Protein AF-A0A7Y7TR27-F1 (afdb_monomer_lite)

Foldseek 3Di:
DDDDDDDDDDDDDDDDDDDDDDPPDPPPPDDPDPDDDDDDDDDDDDDDDDDDDDDDDDDDDDPPPPPDPPPPPPQQDKDKDWDWDFQPDPLRKIKIKIAIGQWAFPDFDWDWDDDPPAKTKTWGWIAHPNAIWIWMWMDHDQKTKIWIGSDPPRTRDIDIDHHPCCVPFWPRHQWDWGADPRMIMIITGTD

pLDDT: mean 71.95, std 23.7, range [31.31, 96.75]

Structure (mmCIF, N/CA/C/O backbone):
data_AF-A0A7Y7TR27-F1
#
_entry.id   AF-A0A7Y7TR27-F1
#
loop_
_atom_site.group_PDB
_atom_site.id
_atom_site.type_symbol
_atom_site.label_atom_id
_atom_site.label_alt_id
_atom_site.label_comp_id
_atom_site.label_asym_id
_atom_site.label_entity_id
_atom_site.label_seq_id
_atom_site.pdbx_PDB_ins_code
_atom_site.Cartn_x
_atom_site.Cartn_y
_atom_site.Cartn_z
_atom_site.occupancy
_atom_site.B_iso_or_equiv
_atom_site.auth_seq_id
_atom_site.auth_comp_id
_atom_site.auth_asym_id
_atom_site.auth_atom_id
_atom_site.pdbx_PDB_model_num
ATOM 1 N N . MET A 1 1 ? -4.109 47.469 -47.061 1.00 40.31 1 MET A N 1
ATOM 2 C CA . MET A 1 1 ? -4.904 46.418 -47.733 1.00 40.31 1 MET A CA 1
ATOM 3 C C . MET A 1 1 ? -4.986 45.196 -46.831 1.00 40.31 1 MET A C 1
ATOM 5 O O . MET A 1 1 ? -3.938 44.715 -46.440 1.00 40.31 1 MET A O 1
ATOM 9 N N . ARG A 1 2 ? -6.220 44.789 -46.480 1.00 43.91 2 ARG A N 1
ATOM 10 C CA . ARG A 1 2 ? -6.759 43.406 -46.478 1.00 43.91 2 ARG A CA 1
ATOM 11 C C . ARG A 1 2 ? -5.802 42.282 -46.017 1.00 43.91 2 ARG A C 1
ATOM 13 O O . ARG A 1 2 ? -4.781 42.077 -46.641 1.00 43.91 2 ARG A O 1
ATOM 20 N N . GLY A 1 3 ? -6.096 41.436 -45.038 1.00 42.34 3 GLY A N 1
ATOM 21 C CA . GLY A 1 3 ? -7.334 41.118 -44.342 1.00 42.34 3 GLY A CA 1
ATOM 22 C C . GLY A 1 3 ? -7.088 39.886 -43.460 1.00 42.34 3 GLY A C 1
ATOM 23 O O . GLY A 1 3 ? -6.144 39.131 -43.677 1.00 42.34 3 GLY A O 1
ATOM 24 N N . ARG A 1 4 ? -7.935 39.731 -42.442 1.00 50.34 4 ARG A N 1
ATOM 25 C CA . ARG A 1 4 ? -8.037 38.558 -41.563 1.00 50.34 4 ARG A CA 1
ATOM 26 C C . ARG A 1 4 ? -8.418 37.314 -42.378 1.00 50.34 4 ARG A C 1
ATOM 28 O O . ARG A 1 4 ? -9.178 37.440 -43.333 1.00 50.34 4 ARG A O 1
ATOM 35 N N . GLY A 1 5 ? -7.980 36.132 -41.948 1.00 45.44 5 GLY A N 1
ATOM 36 C CA . GLY A 1 5 ? -8.394 34.865 -42.553 1.00 45.44 5 GLY A CA 1
ATOM 37 C C . GLY A 1 5 ? -8.170 33.676 -41.626 1.00 45.44 5 GLY A C 1
ATOM 38 O O . GLY A 1 5 ? -7.236 32.911 -41.816 1.00 45.44 5 GLY A O 1
ATOM 39 N N . ILE A 1 6 ? -9.021 33.556 -40.607 1.00 61.03 6 ILE A N 1
ATOM 40 C CA . ILE A 1 6 ? -9.228 32.323 -39.838 1.00 61.03 6 ILE A CA 1
ATOM 41 C C . ILE A 1 6 ? -9.805 31.280 -40.812 1.00 61.03 6 ILE A C 1
ATOM 43 O O . ILE A 1 6 ? -10.810 31.594 -41.459 1.00 61.03 6 ILE A O 1
ATOM 47 N N . PRO A 1 7 ? -9.229 30.074 -40.957 1.00 56.19 7 PRO A N 1
ATOM 48 C CA . PRO A 1 7 ? -9.883 29.018 -41.715 1.00 56.19 7 PRO A CA 1
ATOM 49 C C . PRO A 1 7 ? -11.118 28.486 -40.956 1.00 56.19 7 PRO A C 1
ATOM 51 O O . PRO A 1 7 ? -11.141 28.477 -39.724 1.00 56.19 7 PRO A O 1
ATOM 54 N N . PRO A 1 8 ? -12.173 28.088 -41.685 1.00 54.66 8 PRO A N 1
ATOM 55 C CA . PRO A 1 8 ? -13.532 27.978 -41.170 1.00 54.66 8 PRO A CA 1
ATOM 56 C C . PRO A 1 8 ? -13.765 26.756 -40.279 1.00 54.66 8 PRO A C 1
ATOM 58 O O . PRO A 1 8 ? -13.346 25.639 -40.574 1.00 54.66 8 PRO A O 1
ATOM 61 N N . ILE A 1 9 ? -14.563 26.984 -39.237 1.00 49.94 9 ILE A N 1
ATOM 62 C CA . ILE A 1 9 ? -15.293 25.954 -38.503 1.00 49.94 9 ILE A CA 1
ATOM 63 C C . ILE A 1 9 ? -16.344 25.392 -39.464 1.00 49.94 9 ILE A C 1
ATOM 65 O O . ILE A 1 9 ? -17.229 26.125 -39.906 1.00 49.94 9 ILE A O 1
ATOM 69 N N . THR A 1 10 ? -16.270 24.100 -39.776 1.00 45.59 10 THR A N 1
ATOM 70 C CA . THR A 1 10 ? -17.390 23.382 -40.392 1.00 45.59 10 THR A CA 1
ATOM 71 C C . THR A 1 10 ? -17.945 22.376 -39.398 1.00 45.59 10 THR A C 1
ATOM 73 O O . THR A 1 10 ? -17.362 21.346 -39.077 1.00 45.59 10 THR A O 1
ATOM 76 N N . SER A 1 11 ? -19.104 22.765 -38.879 1.00 44.75 11 SER A N 1
ATOM 77 C CA . SER A 1 11 ? -20.080 21.925 -38.213 1.00 44.75 11 SER A CA 1
ATOM 78 C C . SER A 1 11 ? -20.611 20.876 -39.191 1.00 44.75 11 SER A C 1
ATOM 80 O O . SER A 1 11 ? -21.239 21.212 -40.190 1.00 44.75 11 SER A O 1
ATOM 82 N N . THR A 1 12 ? -20.394 19.608 -38.860 1.00 45.72 12 THR A N 1
ATOM 83 C CA . THR A 1 12 ? -21.397 18.544 -38.990 1.00 45.72 12 THR A CA 1
ATOM 84 C C . THR A 1 12 ? -21.294 17.785 -37.657 1.00 45.72 12 THR A C 1
ATOM 86 O O . THR A 1 12 ? -20.221 17.351 -37.270 1.00 45.72 12 THR A O 1
ATOM 89 N N . GLY A 1 13 ? -22.282 17.753 -36.769 1.00 37.97 13 GLY A N 1
ATOM 90 C CA . GLY A 1 13 ? -23.688 17.527 -37.037 1.00 37.97 13 GLY A CA 1
ATOM 91 C C . GLY A 1 13 ? -23.961 16.025 -37.095 1.00 37.97 13 GLY A C 1
ATOM 92 O O . GLY A 1 13 ? -24.385 15.532 -38.131 1.00 37.97 13 GLY A O 1
ATOM 93 N N . SER A 1 14 ? -23.733 15.285 -36.004 1.00 35.59 14 SER A N 1
ATOM 94 C CA . SER A 1 14 ? -24.461 14.031 -35.794 1.00 35.59 14 SER A CA 1
ATOM 95 C C . SER A 1 14 ? -24.824 13.854 -34.328 1.00 35.59 14 SER A C 1
ATOM 97 O O . SER A 1 14 ? -24.051 13.434 -33.473 1.00 35.59 14 SER A O 1
ATOM 99 N N . ASN A 1 15 ? -26.055 14.267 -34.081 1.00 41.16 15 ASN A N 1
ATOM 100 C CA . ASN A 1 15 ? -26.846 14.053 -32.898 1.00 41.16 15 ASN A CA 1
ATOM 101 C C . ASN A 1 15 ? -27.175 12.554 -32.782 1.00 41.16 15 ASN A C 1
ATOM 103 O O . ASN A 1 15 ? -27.901 12.029 -33.625 1.00 41.16 15 ASN A O 1
ATOM 107 N N . ARG A 1 16 ? -26.686 11.875 -31.740 1.00 41.78 16 ARG A N 1
ATOM 108 C CA . ARG A 1 16 ? -27.329 10.664 -31.211 1.00 41.78 16 ARG A CA 1
ATOM 109 C C . ARG A 1 16 ? -27.295 10.682 -29.689 1.00 41.78 16 ARG A C 1
ATOM 111 O O . ARG A 1 16 ? -26.369 10.188 -29.055 1.00 41.78 16 ARG A O 1
ATOM 118 N N . ASN A 1 17 ? -28.375 11.217 -29.127 1.00 41.22 17 ASN A N 1
ATOM 119 C CA . ASN A 1 17 ? -28.915 10.738 -27.864 1.00 41.22 17 ASN A CA 1
ATOM 120 C C . ASN A 1 17 ? -28.945 9.203 -27.883 1.00 41.22 17 ASN A C 1
ATOM 122 O O . ASN A 1 17 ? -29.641 8.605 -28.701 1.00 41.22 17 ASN A O 1
ATOM 126 N N . SER A 1 18 ? -28.235 8.574 -26.955 1.00 44.41 18 SER A N 1
ATOM 127 C CA . SER A 1 18 ? -28.623 7.258 -26.459 1.00 44.41 18 SER A CA 1
ATOM 128 C C . SER A 1 18 ? -28.427 7.245 -24.951 1.00 44.41 18 SER A C 1
ATOM 130 O O . SER A 1 18 ? -27.339 7.053 -24.418 1.00 44.41 18 SER A O 1
ATOM 132 N N . THR A 1 19 ? -29.522 7.532 -24.256 1.00 48.25 19 THR A N 1
ATOM 133 C CA . THR A 1 19 ? -29.764 7.041 -22.904 1.00 48.25 19 THR A CA 1
ATOM 134 C C . THR A 1 19 ? -29.673 5.506 -22.892 1.00 48.25 19 THR A C 1
ATOM 136 O O . THR A 1 19 ? -29.823 4.858 -23.930 1.00 48.25 19 THR A O 1
ATOM 139 N N . PRO A 1 20 ? -29.355 4.925 -21.728 1.00 43.91 20 PRO A N 1
ATOM 140 C CA . PRO A 1 20 ? -28.537 3.727 -21.614 1.00 43.91 20 PRO A CA 1
ATOM 141 C C . PRO A 1 20 ? -29.271 2.468 -22.064 1.00 43.91 20 PRO A C 1
ATOM 143 O O . PRO A 1 20 ? -30.461 2.291 -21.794 1.00 43.91 20 PRO A O 1
ATOM 146 N N . ALA A 1 21 ? -28.528 1.544 -22.674 1.00 41.25 21 ALA A N 1
ATOM 147 C CA . ALA A 1 21 ? -28.972 0.167 -22.788 1.00 41.25 21 ALA A CA 1
ATOM 148 C C . ALA A 1 21 ? -29.178 -0.394 -21.371 1.00 41.25 21 ALA A C 1
ATOM 150 O O . ALA A 1 21 ? -28.232 -0.569 -20.602 1.00 41.25 21 ALA A O 1
ATOM 151 N N . ARG A 1 22 ? -30.446 -0.638 -21.030 1.00 39.91 22 ARG A N 1
ATOM 152 C CA . ARG A 1 22 ? -30.860 -1.480 -19.910 1.00 39.91 22 ARG A CA 1
ATOM 153 C C . ARG A 1 22 ? -30.218 -2.852 -20.085 1.00 39.91 22 ARG A C 1
ATOM 155 O O . ARG A 1 22 ? -30.582 -3.586 -20.999 1.00 39.91 22 ARG A O 1
ATOM 162 N N . PHE A 1 23 ? -29.290 -3.200 -19.204 1.00 39.75 23 PHE A N 1
ATOM 163 C CA . PHE A 1 23 ? -28.959 -4.596 -18.957 1.00 39.75 23 PHE A CA 1
ATOM 164 C C . PHE A 1 23 ? -29.985 -5.143 -17.960 1.00 39.75 23 PHE A C 1
ATOM 166 O O . PHE A 1 23 ? -29.775 -5.128 -16.750 1.00 39.75 23 PHE A O 1
ATOM 173 N N . ASP A 1 24 ? -31.121 -5.599 -18.486 1.00 46.91 24 ASP A N 1
ATOM 174 C CA . ASP A 1 24 ? -31.952 -6.594 -17.812 1.00 46.91 24 ASP A CA 1
ATOM 175 C C . ASP A 1 24 ? -31.239 -7.941 -17.964 1.00 46.91 24 ASP A C 1
ATOM 177 O O . ASP A 1 24 ? -31.331 -8.622 -18.982 1.00 46.91 24 ASP A O 1
ATOM 181 N N . GLY A 1 25 ? -30.437 -8.275 -16.957 1.00 41.81 25 GLY A N 1
ATOM 182 C CA . GLY A 1 25 ? -29.619 -9.480 -16.923 1.00 41.81 25 GLY A CA 1
ATOM 183 C C . GLY A 1 25 ? -29.336 -9.890 -15.488 1.00 41.81 25 GLY A C 1
ATOM 184 O O . GLY A 1 25 ? -28.200 -9.831 -15.028 1.00 41.81 25 GLY A O 1
ATOM 185 N N . LEU A 1 26 ? -30.395 -10.272 -14.771 1.00 53.84 26 LEU A N 1
ATOM 186 C CA . LEU A 1 26 ? -30.339 -10.993 -13.500 1.00 53.84 26 LEU A CA 1
ATOM 187 C C . LEU A 1 26 ? -29.554 -12.303 -13.684 1.00 53.84 26 LEU A C 1
ATOM 189 O O . LEU A 1 26 ? -30.126 -13.351 -13.967 1.00 53.84 26 LEU A O 1
ATOM 193 N N . ALA A 1 27 ? -28.239 -12.258 -13.494 1.00 41.50 27 ALA A N 1
ATOM 194 C CA . ALA A 1 27 ? -27.438 -13.448 -13.249 1.00 41.50 27 ALA A CA 1
ATOM 195 C C . ALA A 1 27 ? -27.251 -13.596 -11.733 1.00 41.50 27 ALA A C 1
ATOM 197 O O . ALA A 1 27 ? -26.318 -13.068 -11.131 1.00 41.50 27 ALA A O 1
ATOM 198 N N . HIS A 1 28 ? -28.186 -14.315 -11.110 1.00 43.94 28 HIS A N 1
ATOM 199 C CA . HIS A 1 28 ? -28.020 -14.890 -9.780 1.00 43.94 28 HIS A CA 1
ATOM 200 C C . HIS A 1 28 ? -26.846 -15.880 -9.814 1.00 43.94 28 HIS A C 1
ATOM 202 O O . HIS A 1 28 ? -27.026 -17.057 -10.118 1.00 43.94 28 HIS A O 1
ATOM 208 N N . MET A 1 29 ? -25.634 -15.437 -9.484 1.00 38.41 29 MET A N 1
ATOM 209 C CA . MET A 1 29 ? -24.573 -16.370 -9.109 1.00 38.41 29 MET A CA 1
ATOM 210 C C . MET A 1 29 ? -24.782 -16.750 -7.646 1.00 38.41 29 MET A C 1
ATOM 212 O O . MET A 1 29 ? -24.436 -16.018 -6.719 1.00 38.41 29 MET A O 1
ATOM 216 N N . SER A 1 30 ? -25.439 -17.891 -7.451 1.00 46.25 30 SER A N 1
ATOM 217 C CA . SER A 1 30 ? -25.649 -18.508 -6.149 1.00 46.25 30 SER A CA 1
ATOM 218 C C . SER A 1 30 ? -24.317 -18.750 -5.441 1.00 46.25 30 SER A C 1
ATOM 220 O O . SER A 1 30 ? -23.425 -19.410 -5.973 1.00 46.25 30 SER A O 1
ATOM 222 N N . LEU A 1 31 ? -24.236 -18.256 -4.207 1.00 43.28 31 LEU A N 1
ATOM 223 C CA . LEU A 1 31 ? -23.204 -18.553 -3.222 1.00 43.28 31 LEU A CA 1
ATOM 224 C C . LEU A 1 31 ? -23.140 -20.076 -2.998 1.00 43.28 31 LEU A C 1
ATOM 226 O O . LEU A 1 31 ? -23.978 -20.646 -2.296 1.00 43.28 31 LEU A O 1
ATOM 230 N N . GLY A 1 32 ? -22.154 -20.745 -3.595 1.00 36.66 32 GLY A N 1
ATOM 231 C CA . GLY A 1 32 ? -21.837 -22.135 -3.284 1.00 36.66 32 GLY A CA 1
ATOM 232 C C . GLY A 1 32 ? -21.340 -22.240 -1.843 1.00 36.66 32 GLY A C 1
ATOM 233 O O . GLY A 1 32 ? -20.169 -21.999 -1.562 1.00 36.66 32 GLY A O 1
ATOM 234 N N . ARG A 1 33 ? -22.242 -22.569 -0.912 1.00 40.28 33 ARG A N 1
ATOM 235 C CA . ARG A 1 33 ? -21.894 -22.964 0.458 1.00 40.28 33 ARG A CA 1
ATOM 236 C C . ARG A 1 33 ? -21.195 -24.323 0.408 1.00 40.28 33 ARG A C 1
ATOM 238 O O . ARG A 1 33 ? -21.859 -25.345 0.282 1.00 40.28 33 ARG A O 1
ATOM 245 N N . TYR A 1 34 ? -19.877 -24.343 0.573 1.00 35.88 34 TYR A N 1
ATOM 246 C CA . TYR A 1 34 ? -19.189 -25.542 1.047 1.00 35.88 34 TYR A CA 1
ATOM 247 C C . TYR A 1 34 ? -19.486 -25.701 2.545 1.00 35.88 34 TYR A C 1
ATOM 249 O O . TYR A 1 34 ? -18.886 -25.041 3.388 1.00 35.88 34 TYR A O 1
ATOM 257 N N . MET A 1 35 ? -20.471 -26.540 2.865 1.00 38.09 35 MET A N 1
ATOM 258 C CA . MET A 1 35 ? -20.653 -27.112 4.200 1.00 38.09 35 MET A CA 1
ATOM 259 C C . MET A 1 35 ? -19.834 -28.402 4.255 1.00 38.09 35 MET A C 1
ATOM 261 O O . MET A 1 35 ? -20.087 -29.329 3.485 1.00 38.09 35 MET A O 1
ATOM 265 N N . SER A 1 36 ? -18.846 -28.465 5.144 1.00 39.69 36 SER A N 1
ATOM 266 C CA . SER A 1 36 ? -18.154 -29.709 5.462 1.00 39.69 36 SER A CA 1
ATOM 267 C C . SER A 1 36 ? -19.094 -30.628 6.245 1.00 39.69 36 SER A C 1
ATOM 269 O O . SER A 1 36 ? -19.486 -30.357 7.379 1.00 39.69 36 SER A O 1
ATOM 271 N N . LEU A 1 37 ? -19.460 -31.733 5.600 1.00 38.22 37 LEU A N 1
ATOM 272 C CA . LEU A 1 37 ? -20.082 -32.900 6.209 1.00 38.22 37 LEU A CA 1
ATOM 273 C C . LEU A 1 37 ? -19.075 -33.563 7.152 1.00 38.22 37 LEU A C 1
ATOM 275 O O . LEU A 1 37 ? -18.088 -34.128 6.689 1.00 38.22 37 LEU A O 1
ATOM 279 N N . ASN A 1 38 ? -19.365 -33.571 8.452 1.00 36.66 38 ASN A N 1
ATOM 280 C CA . ASN A 1 38 ? -18.869 -34.618 9.337 1.00 36.66 38 ASN A CA 1
ATOM 281 C C . ASN A 1 38 ? -20.059 -35.501 9.725 1.00 36.66 38 ASN A C 1
ATOM 283 O O . ASN A 1 38 ? -20.844 -35.173 10.609 1.00 36.66 38 ASN A O 1
ATOM 287 N N . LYS A 1 39 ? -20.196 -36.616 9.000 1.00 39.44 39 LYS A N 1
ATOM 288 C CA . LYS A 1 39 ? -20.963 -37.789 9.423 1.00 39.44 39 LYS A CA 1
ATOM 289 C C . LYS A 1 39 ? -20.152 -38.521 10.490 1.00 39.44 39 LYS A C 1
ATOM 291 O O . LYS A 1 39 ? -18.997 -38.852 10.226 1.00 39.44 39 LYS A O 1
ATOM 296 N N . ARG A 1 40 ? -20.777 -38.881 11.611 1.00 31.31 40 ARG A N 1
ATOM 297 C CA . ARG A 1 40 ? -20.510 -40.165 12.273 1.00 31.31 40 ARG A CA 1
ATOM 298 C C . ARG A 1 40 ? -21.696 -40.606 13.138 1.00 31.31 40 ARG A C 1
ATOM 300 O O . ARG A 1 40 ? -22.130 -39.860 14.006 1.00 31.31 40 ARG A O 1
ATOM 307 N N . SER A 1 41 ? -22.126 -41.828 12.812 1.00 38.44 41 SER A N 1
ATOM 308 C CA . SER A 1 41 ? -22.903 -42.827 13.560 1.00 38.44 41 SER A CA 1
ATOM 309 C C . SER A 1 41 ? -24.307 -42.466 14.049 1.00 38.44 41 SER A C 1
ATOM 311 O O . SER A 1 41 ? -24.484 -41.783 15.053 1.00 38.44 41 SER A O 1
ATOM 313 N N . GLU A 1 42 ? -25.271 -43.039 13.323 1.00 38.28 42 GLU A N 1
ATOM 314 C CA . GLU A 1 42 ? -26.539 -43.575 13.822 1.00 38.28 42 GLU A CA 1
ATOM 315 C C . GLU A 1 42 ? -26.311 -44.481 15.039 1.00 38.28 42 GLU A C 1
ATOM 317 O O . GLU A 1 42 ? -25.373 -45.274 15.030 1.00 38.28 42 GLU A O 1
ATOM 322 N N . GLU A 1 43 ? -27.178 -44.366 16.045 1.00 35.38 43 GLU A N 1
ATOM 323 C CA . GLU A 1 43 ? -27.913 -45.489 16.643 1.00 35.38 43 GLU A CA 1
ATOM 324 C C . GLU A 1 43 ? -28.887 -44.967 17.718 1.00 35.38 43 GLU A C 1
ATOM 326 O O . GLU A 1 43 ? -28.555 -44.080 18.503 1.00 35.38 43 GLU A O 1
ATOM 331 N N . ASN A 1 44 ? -30.064 -45.595 17.738 1.00 37.53 44 ASN A N 1
ATOM 332 C CA . ASN A 1 44 ? -31.058 -45.687 18.811 1.00 37.53 44 ASN A CA 1
ATOM 333 C C . ASN A 1 44 ? -32.208 -44.664 18.925 1.00 37.53 44 ASN A C 1
ATOM 335 O O . ASN A 1 44 ? -32.076 -43.541 19.408 1.00 37.53 44 ASN A O 1
ATOM 339 N N . ASP A 1 45 ? -33.367 -45.224 18.560 1.00 36.94 45 ASP A N 1
ATOM 340 C CA . ASP A 1 45 ? -34.623 -45.292 19.310 1.00 36.94 45 ASP A CA 1
ATOM 341 C C . ASP A 1 45 ? -35.641 -44.150 19.210 1.00 36.94 45 ASP A C 1
ATOM 343 O O . ASP A 1 45 ? -35.619 -43.136 19.907 1.00 36.94 45 ASP A O 1
ATOM 347 N N . ASP A 1 46 ? -36.620 -44.438 18.345 1.00 43.16 46 ASP A N 1
ATOM 348 C CA . ASP A 1 46 ? -38.056 -44.242 18.532 1.00 43.16 46 ASP A CA 1
ATOM 349 C C . ASP A 1 46 ? -38.492 -43.869 19.958 1.00 43.16 46 ASP A C 1
ATOM 351 O O . ASP A 1 46 ? -38.533 -44.700 20.863 1.00 43.16 46 ASP A O 1
ATOM 355 N N . SER A 1 47 ? -38.979 -42.637 20.120 1.00 41.72 47 SER A N 1
ATOM 356 C CA . SER A 1 47 ? -40.133 -42.359 20.982 1.00 41.72 47 SER A CA 1
ATOM 357 C C . SER A 1 47 ? -40.680 -40.962 20.699 1.00 41.72 47 SER A C 1
ATOM 359 O O . SER A 1 47 ? -40.194 -39.944 21.194 1.00 41.72 47 SER A O 1
ATOM 361 N N . TRP A 1 48 ? -41.738 -40.902 19.893 1.00 42.56 48 TRP A N 1
ATOM 362 C CA . TRP A 1 48 ? -42.639 -39.755 19.882 1.00 42.56 48 TRP A CA 1
ATOM 363 C C . TRP A 1 48 ? -43.534 -39.825 21.122 1.00 42.56 48 TRP A C 1
ATOM 365 O O . TRP A 1 48 ? -44.590 -40.454 21.108 1.00 42.56 48 TRP A O 1
ATOM 375 N N . SER A 1 49 ? -43.144 -39.138 22.192 1.00 43.44 49 SER A N 1
ATOM 376 C CA . SER A 1 49 ? -44.033 -38.870 23.324 1.00 43.44 49 SER A CA 1
ATOM 377 C C . SER A 1 49 ? -44.296 -37.372 23.439 1.00 43.44 49 SER A C 1
ATOM 379 O O . SER A 1 49 ? -43.446 -36.600 23.877 1.00 43.44 49 SER A O 1
ATOM 381 N N . VAL A 1 50 ? -45.501 -36.968 23.029 1.00 38.78 50 VAL A N 1
ATOM 382 C CA . VAL A 1 50 ? -46.041 -35.614 23.197 1.00 38.78 50 VAL A CA 1
ATOM 383 C C . VAL A 1 50 ? -46.370 -35.403 24.679 1.00 38.78 50 VAL A C 1
ATOM 385 O O . VAL A 1 50 ? -47.221 -36.127 25.207 1.00 38.78 50 VAL A O 1
ATOM 388 N N . PRO A 1 51 ? -45.774 -34.423 25.378 1.00 48.31 51 PRO A N 1
ATOM 389 C CA . PRO A 1 51 ? -46.180 -34.143 26.743 1.00 48.31 51 PRO A CA 1
ATOM 390 C C . PRO A 1 51 ? -47.515 -33.382 26.747 1.00 48.31 51 PRO A C 1
ATOM 392 O O . PRO A 1 51 ? -47.618 -32.238 26.301 1.00 48.31 51 PRO A O 1
ATOM 395 N N . LYS A 1 52 ? -48.560 -34.042 27.262 1.00 43.56 52 LYS A N 1
ATOM 396 C CA . LYS A 1 52 ? -49.840 -33.423 27.634 1.00 43.56 52 LYS A CA 1
ATOM 397 C C . LYS A 1 52 ? -49.604 -32.512 28.841 1.00 43.56 52 LYS A C 1
ATOM 399 O O . LYS A 1 52 ? -49.510 -33.006 29.959 1.00 43.56 52 LYS A O 1
ATOM 404 N N . PHE A 1 53 ? -49.541 -31.199 28.632 1.00 39.69 53 PHE A N 1
ATOM 405 C CA . PHE A 1 53 ? -49.558 -30.239 29.737 1.00 39.69 53 PHE A CA 1
ATOM 406 C C . PHE A 1 53 ? -50.987 -29.772 30.027 1.00 39.69 53 PHE A C 1
ATOM 408 O O . PHE A 1 53 ? -51.665 -29.171 29.192 1.00 39.69 53 PHE A O 1
ATOM 415 N N . SER A 1 54 ? -51.442 -30.120 31.229 1.00 36.72 54 SER A N 1
ATOM 416 C CA . SER A 1 54 ? -52.720 -29.762 31.832 1.00 36.72 54 SER A CA 1
ATOM 417 C C . SER A 1 54 ? -52.804 -28.268 32.148 1.00 36.72 54 SER A C 1
ATOM 419 O O . SER A 1 54 ? -51.853 -27.653 32.625 1.00 36.72 54 SER A O 1
ATOM 421 N N . LYS A 1 55 ? -53.986 -27.693 31.908 1.00 42.31 55 LYS A N 1
ATOM 422 C CA . LYS A 1 55 ? -54.367 -26.333 32.296 1.00 42.31 55 LYS A CA 1
ATOM 423 C C . LYS A 1 55 ? -54.622 -26.260 33.803 1.00 42.31 55 LYS A C 1
ATOM 425 O O . LYS A 1 55 ? -55.722 -26.603 34.213 1.00 42.31 55 LYS A O 1
ATOM 430 N N . SER A 1 56 ? -53.666 -25.759 34.575 1.00 47.75 56 SER A N 1
ATOM 431 C CA . SER A 1 56 ? -53.890 -25.008 35.824 1.00 47.75 56 SER A CA 1
ATOM 432 C C . SER A 1 56 ? -52.562 -24.882 36.555 1.00 47.75 56 SER A C 1
ATOM 434 O O . SER A 1 56 ? -51.960 -25.909 36.831 1.00 47.75 56 SER A O 1
ATOM 436 N N . ASP A 1 57 ? -52.126 -23.640 36.777 1.00 38.06 57 ASP A N 1
ATOM 437 C CA . ASP A 1 57 ? -51.294 -23.143 37.893 1.00 38.06 57 ASP A CA 1
ATOM 438 C C . ASP A 1 57 ? -50.621 -21.841 37.422 1.00 38.06 57 ASP A C 1
ATOM 440 O O . ASP A 1 57 ? -49.557 -21.811 36.817 1.00 38.06 57 ASP A O 1
ATOM 444 N N . PHE A 1 58 ? -51.410 -20.774 37.310 1.00 35.28 58 PHE A N 1
ATOM 445 C CA . PHE A 1 58 ? -51.438 -19.673 38.278 1.00 35.28 58 PHE A CA 1
ATOM 446 C C . PHE A 1 58 ? -50.099 -18.926 38.452 1.00 35.28 58 PHE A C 1
ATOM 448 O O . PHE A 1 58 ? -49.266 -19.233 39.293 1.00 35.28 58 PHE A O 1
ATOM 455 N N . ASN A 1 59 ? -50.037 -17.812 37.716 1.00 41.28 59 ASN A N 1
ATOM 456 C CA . ASN A 1 59 ? -49.735 -16.477 38.236 1.00 41.28 59 ASN A CA 1
ATOM 457 C C . ASN A 1 59 ? -48.281 -16.184 38.650 1.00 41.28 59 ASN A C 1
ATOM 459 O O . ASN A 1 59 ? -47.940 -16.136 39.829 1.00 41.28 59 ASN A O 1
ATOM 463 N N . LEU A 1 60 ? -47.463 -15.812 37.661 1.00 37.25 60 LEU A N 1
ATOM 464 C CA . LEU A 1 60 ? -46.272 -14.997 37.888 1.00 37.25 60 LEU A CA 1
ATOM 465 C C . LEU A 1 60 ? -46.457 -13.643 37.188 1.00 37.25 60 LEU A C 1
ATOM 467 O O . LEU A 1 60 ? -46.372 -13.537 35.966 1.00 37.25 60 LEU A O 1
ATOM 471 N N . LYS A 1 61 ? -46.721 -12.594 37.977 1.00 49.72 61 LYS A N 1
ATOM 472 C CA . LYS A 1 61 ? -46.579 -11.194 37.552 1.00 49.72 61 LYS A CA 1
ATOM 473 C C . LYS A 1 61 ? -45.131 -10.968 37.101 1.00 49.72 61 LYS A C 1
ATOM 475 O O . LYS A 1 61 ? -44.270 -10.705 37.937 1.00 49.72 61 LYS A O 1
ATOM 480 N N . SER A 1 62 ? -44.858 -11.011 35.802 1.00 46.06 62 SER A N 1
ATOM 481 C CA . SER A 1 62 ? -43.638 -10.438 35.237 1.00 46.06 62 SER A CA 1
ATOM 482 C C . SER A 1 62 ? -43.987 -9.107 34.580 1.00 46.06 62 SER A C 1
ATOM 484 O O . SER A 1 62 ? -44.840 -9.007 33.700 1.00 46.06 62 SER A O 1
ATOM 486 N N . LYS A 1 63 ? -43.367 -8.040 35.086 1.00 51.09 63 LYS A N 1
ATOM 487 C CA . LYS A 1 63 ? -43.413 -6.711 34.482 1.00 51.09 63 LYS A CA 1
ATOM 488 C C . LYS A 1 63 ? -42.971 -6.861 33.024 1.00 51.09 63 LYS A C 1
ATOM 490 O O . LYS A 1 63 ? -41.858 -7.320 32.782 1.00 51.09 63 LYS A O 1
ATOM 495 N N . GLN A 1 64 ? -43.828 -6.490 32.075 1.00 41.31 64 GLN A N 1
ATOM 496 C CA . GLN A 1 64 ? -43.402 -6.252 30.700 1.00 41.31 64 GLN A CA 1
ATOM 497 C C . GLN A 1 64 ? -42.442 -5.062 30.722 1.00 41.31 64 GLN A C 1
ATOM 499 O O . GLN A 1 64 ? -42.845 -3.902 30.661 1.00 41.31 64 GLN A O 1
ATOM 504 N N . GLU A 1 65 ? -41.156 -5.352 30.872 1.00 45.38 65 GLU A N 1
ATOM 505 C CA . GLU A 1 65 ? -40.113 -4.438 30.455 1.00 45.38 65 GLU A CA 1
ATOM 506 C C . GLU A 1 65 ? -40.253 -4.323 28.937 1.00 45.38 65 GLU A C 1
ATOM 508 O O . GLU A 1 65 ? -40.099 -5.302 28.205 1.00 45.38 65 GLU A O 1
ATOM 513 N N . VAL A 1 66 ? -40.673 -3.145 28.470 1.00 43.59 66 VAL A N 1
ATOM 514 C CA . VAL A 1 66 ? -40.765 -2.831 27.046 1.00 43.59 66 VAL A CA 1
ATOM 515 C C . VAL A 1 66 ? -39.377 -3.055 26.463 1.00 43.59 66 VAL A C 1
ATOM 517 O O . VAL A 1 66 ? -38.465 -2.256 26.682 1.00 43.59 66 VAL A O 1
ATOM 520 N N . ALA A 1 67 ? -39.210 -4.170 25.752 1.00 45.34 67 ALA A N 1
ATOM 521 C CA . ALA A 1 67 ? -38.000 -4.466 25.017 1.00 45.34 67 ALA A CA 1
ATOM 522 C C . ALA A 1 67 ? -37.815 -3.349 23.988 1.00 45.34 67 ALA A C 1
ATOM 524 O O . ALA A 1 67 ? -38.472 -3.322 22.946 1.00 45.34 67 ALA A O 1
ATOM 525 N N . LYS A 1 68 ? -36.939 -2.388 24.305 1.00 50.44 68 LYS A N 1
ATOM 526 C CA . LYS A 1 68 ? -36.448 -1.432 23.317 1.00 50.44 68 LYS A CA 1
ATOM 527 C C . LYS A 1 68 ? -35.932 -2.251 22.134 1.00 50.44 68 LYS A C 1
ATOM 529 O O . LYS A 1 68 ? -35.176 -3.202 22.365 1.00 50.44 68 LYS A O 1
ATOM 534 N N . PRO A 1 69 ? -36.308 -1.914 20.890 1.00 42.06 69 PRO A N 1
ATOM 535 C CA . PRO A 1 69 ? -35.745 -2.588 19.737 1.00 42.06 69 PRO A CA 1
ATOM 536 C C . PRO A 1 69 ? -34.229 -2.423 19.825 1.00 42.06 69 PRO A C 1
ATOM 538 O O . PRO A 1 69 ? -33.722 -1.299 19.879 1.00 42.06 69 PRO A O 1
ATOM 541 N N . LYS A 1 70 ? -33.501 -3.544 19.902 1.00 46.41 70 LYS A N 1
ATOM 542 C CA . LYS A 1 70 ? -32.066 -3.549 19.632 1.00 46.41 70 LYS A CA 1
ATOM 543 C C . LYS A 1 70 ? -31.946 -3.001 18.219 1.00 46.41 70 LYS A C 1
ATOM 545 O O . LYS A 1 70 ? -32.285 -3.690 17.265 1.00 46.41 70 LYS A O 1
ATOM 550 N N . SER A 1 71 ? -31.565 -1.729 18.085 1.00 45.06 71 SER A N 1
ATOM 551 C CA . SER A 1 71 ? -31.163 -1.226 16.783 1.00 45.06 71 SER A CA 1
ATOM 552 C C . SER A 1 71 ? -29.954 -2.067 16.414 1.00 45.06 71 SER A C 1
ATOM 554 O O . SER A 1 71 ? -28.898 -1.928 17.041 1.00 45.06 71 SER A O 1
ATOM 556 N N . ASP A 1 72 ? -30.121 -2.968 15.456 1.00 40.00 72 ASP A N 1
ATOM 557 C CA . ASP A 1 72 ? -29.015 -3.637 14.799 1.00 40.00 72 ASP A CA 1
ATOM 558 C C . ASP A 1 72 ? -28.222 -2.547 14.075 1.00 40.00 72 ASP A C 1
ATOM 560 O O . ASP A 1 72 ? -28.421 -2.259 12.894 1.00 40.00 72 ASP A O 1
ATOM 564 N N . LYS A 1 73 ? -27.349 -1.862 14.825 1.00 57.50 73 LYS A N 1
ATOM 565 C CA . LYS A 1 73 ? -26.308 -1.014 14.264 1.00 57.50 73 LYS A CA 1
ATOM 566 C C . LYS A 1 73 ? -25.492 -1.953 13.393 1.00 57.50 73 LYS A C 1
ATOM 568 O O . LYS A 1 73 ? -24.697 -2.730 13.917 1.00 57.50 73 LYS A O 1
ATOM 573 N N . LYS A 1 74 ? -25.737 -1.911 12.077 1.00 55.41 74 LYS A N 1
ATOM 574 C CA . LYS A 1 74 ? -24.902 -2.565 11.068 1.00 55.41 74 LYS A CA 1
ATOM 575 C C . LYS A 1 74 ? -23.459 -2.282 11.446 1.00 55.41 74 LYS A C 1
ATOM 577 O O . LYS A 1 74 ? -23.020 -1.134 11.429 1.00 55.41 74 LYS A O 1
ATOM 582 N N . GLU A 1 75 ? -22.758 -3.326 11.859 1.00 60.22 75 GLU A N 1
ATOM 583 C CA . GLU A 1 75 ? -21.375 -3.202 12.267 1.00 60.22 75 GLU A CA 1
ATOM 584 C C . GLU A 1 75 ? -20.576 -2.708 11.055 1.00 60.22 75 GLU A C 1
ATOM 586 O O . GLU A 1 75 ? -20.519 -3.392 10.031 1.00 60.22 75 GLU A O 1
ATOM 591 N N . GLN A 1 76 ? -20.011 -1.499 11.135 1.00 69.31 76 GLN A N 1
ATOM 592 C CA . GLN A 1 76 ? -19.118 -0.985 10.098 1.00 69.31 76 GLN A CA 1
ATOM 593 C C . GLN A 1 76 ? -17.913 -1.924 10.011 1.00 69.31 76 GLN A C 1
ATOM 595 O O . GLN A 1 76 ? -17.088 -1.971 10.923 1.00 69.31 76 GLN A O 1
ATOM 600 N N . LYS A 1 77 ? -17.861 -2.717 8.938 1.00 86.94 77 LYS A N 1
ATOM 601 C CA . LYS A 1 77 ? -16.734 -3.586 8.597 1.00 86.94 77 LYS A CA 1
ATOM 602 C C . LYS A 1 77 ? -15.849 -2.863 7.594 1.00 86.94 77 LYS A C 1
ATOM 604 O O . LYS A 1 77 ? -16.362 -2.283 6.640 1.00 86.94 77 LYS A O 1
ATOM 609 N N . ILE A 1 78 ? -14.542 -2.942 7.812 1.00 88.81 78 ILE A N 1
ATOM 610 C CA . ILE A 1 78 ? -13.544 -2.421 6.880 1.00 88.81 78 ILE A CA 1
ATOM 611 C C . ILE A 1 78 ? -13.581 -3.271 5.606 1.00 88.81 78 ILE A C 1
ATOM 613 O O . ILE A 1 78 ? -13.614 -4.502 5.689 1.00 88.81 78 ILE A O 1
ATOM 617 N N . LYS A 1 79 ? -13.585 -2.620 4.444 1.00 89.56 79 LYS A N 1
ATOM 618 C CA . LYS A 1 79 ? -13.416 -3.267 3.137 1.00 89.56 79 LYS A CA 1
ATOM 619 C C . LYS A 1 79 ? -12.460 -2.453 2.277 1.00 89.56 79 LYS A C 1
ATOM 621 O O . LYS A 1 79 ? -12.415 -1.229 2.413 1.00 89.56 79 LYS A O 1
ATOM 626 N N . SER A 1 80 ? -11.770 -3.133 1.374 1.00 90.88 80 SER A N 1
ATOM 627 C CA . SER A 1 80 ? -10.927 -2.530 0.349 1.00 90.88 80 SER A CA 1
ATOM 628 C C . SER A 1 80 ? -11.304 -3.052 -1.038 1.00 90.88 80 SER A C 1
ATOM 630 O O . SER A 1 80 ? -11.801 -4.172 -1.185 1.00 90.88 80 SER A O 1
ATOM 632 N N . ILE A 1 81 ? -11.068 -2.222 -2.046 1.00 92.44 81 ILE A N 1
ATOM 633 C CA . ILE A 1 81 ? -11.026 -2.595 -3.460 1.00 92.44 81 ILE A CA 1
ATOM 634 C C . ILE A 1 81 ? -9.654 -2.158 -3.961 1.00 92.44 81 ILE A C 1
ATOM 636 O O . ILE A 1 81 ? -9.219 -1.053 -3.632 1.00 92.44 81 ILE A O 1
ATOM 640 N N . VAL A 1 82 ? -8.957 -3.033 -4.687 1.00 94.38 82 VAL A N 1
ATOM 641 C CA . VAL A 1 82 ? -7.594 -2.771 -5.158 1.00 94.38 82 VAL A CA 1
ATOM 642 C C . VAL A 1 82 ? -7.498 -3.014 -6.651 1.00 94.38 82 VAL A C 1
ATOM 644 O O . VAL A 1 82 ? -7.834 -4.101 -7.112 1.00 94.38 82 VAL A O 1
ATOM 647 N N . ASP A 1 83 ? -6.954 -2.028 -7.354 1.00 95.38 83 ASP A N 1
ATOM 648 C CA . ASP A 1 83 ? -6.584 -2.111 -8.759 1.00 95.38 83 ASP A CA 1
ATOM 649 C C . ASP A 1 83 ? -5.083 -1.868 -8.924 1.00 95.38 83 ASP A C 1
ATOM 651 O O . ASP A 1 83 ? -4.474 -1.068 -8.208 1.00 95.38 83 ASP A O 1
ATOM 655 N N . VAL A 1 84 ? -4.480 -2.563 -9.887 1.00 94.62 84 VAL A N 1
ATOM 656 C CA . VAL A 1 84 ? -3.061 -2.434 -10.230 1.00 94.62 84 VAL A CA 1
ATOM 657 C C . VAL A 1 84 ? -2.962 -2.002 -11.687 1.00 94.62 84 VAL A C 1
ATOM 659 O O . VAL A 1 84 ? -3.479 -2.678 -12.574 1.00 94.62 84 VAL A O 1
ATOM 662 N N . LEU A 1 85 ? -2.310 -0.868 -11.923 1.00 93.69 85 LEU A N 1
ATOM 663 C CA . LEU A 1 85 ? -2.146 -0.250 -13.232 1.00 93.69 85 LEU A CA 1
ATOM 664 C C . LEU A 1 85 ? -0.672 -0.249 -13.618 1.00 93.69 85 LEU A C 1
ATOM 666 O O . LEU A 1 85 ? 0.147 0.429 -12.995 1.00 93.69 85 LEU A O 1
ATOM 670 N N . ASP A 1 86 ? -0.354 -0.982 -14.677 1.00 88.25 86 ASP A N 1
ATOM 671 C CA . ASP A 1 86 ? 0.954 -0.924 -15.318 1.00 88.25 86 ASP A CA 1
ATOM 672 C C . ASP A 1 86 ? 1.015 0.265 -16.286 1.00 88.25 86 ASP A C 1
ATOM 674 O O . ASP A 1 86 ? 0.059 0.512 -17.022 1.00 88.25 86 ASP A O 1
ATOM 678 N N . ASN A 1 87 ? 2.157 0.956 -16.341 1.00 88.06 87 ASN A N 1
ATOM 679 C CA . ASN A 1 87 ? 2.357 2.161 -17.157 1.00 88.06 87 ASN A CA 1
ATOM 680 C C . ASN A 1 87 ? 1.346 3.273 -16.834 1.00 88.06 87 ASN A C 1
ATOM 682 O O . ASN A 1 87 ? 0.685 3.829 -17.709 1.00 88.06 87 ASN A O 1
ATOM 686 N N . TYR A 1 88 ? 1.225 3.578 -15.545 1.00 91.00 88 TYR A N 1
ATOM 687 C CA . TYR A 1 88 ? 0.347 4.612 -15.013 1.00 91.00 88 TYR A CA 1
ATOM 688 C C . TYR A 1 88 ? 0.642 6.012 -15.580 1.00 91.00 88 TYR A C 1
ATOM 690 O O . TYR A 1 88 ? -0.268 6.830 -15.712 1.00 91.00 88 TYR A O 1
ATOM 698 N N . ASN A 1 89 ? 1.900 6.291 -15.920 1.00 90.94 89 ASN A N 1
ATOM 699 C CA . ASN A 1 89 ? 2.352 7.537 -16.536 1.00 90.94 89 ASN A CA 1
ATOM 700 C C . ASN A 1 89 ? 3.240 7.264 -17.764 1.00 90.94 89 ASN A C 1
ATOM 702 O O . ASN A 1 89 ? 3.532 6.114 -18.094 1.00 90.94 89 ASN A O 1
ATOM 706 N N . GLU A 1 90 ? 3.671 8.337 -18.437 1.00 90.75 90 GLU A N 1
ATOM 707 C CA . GLU A 1 90 ? 4.567 8.271 -19.605 1.00 90.75 90 GLU A CA 1
ATOM 708 C C . GLU A 1 90 ? 5.910 7.595 -19.284 1.00 90.75 90 GLU A C 1
ATOM 710 O O . GLU A 1 90 ? 6.472 6.912 -20.140 1.00 90.75 90 GLU A O 1
ATOM 715 N N . ASP A 1 91 ? 6.374 7.709 -18.036 1.00 90.56 91 ASP A N 1
ATOM 716 C CA . ASP A 1 91 ? 7.595 7.063 -17.537 1.00 90.56 91 ASP A CA 1
ATOM 717 C C . ASP A 1 91 ? 7.429 5.541 -17.339 1.00 90.56 91 ASP A C 1
ATOM 719 O O . ASP A 1 91 ? 8.399 4.803 -17.146 1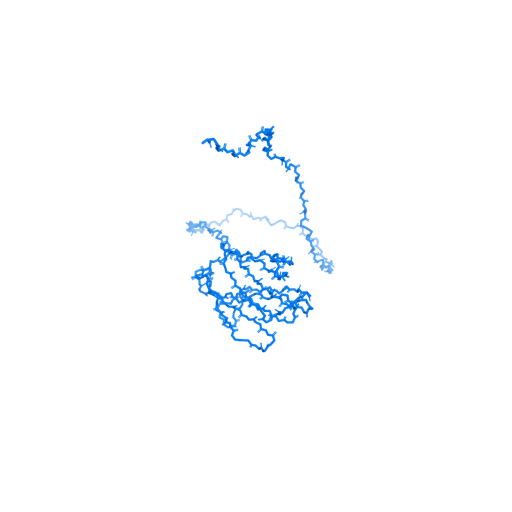.00 90.56 91 ASP A O 1
ATOM 723 N N . GLY A 1 92 ? 6.198 5.034 -17.445 1.00 91.81 92 GLY A N 1
ATOM 724 C CA . GLY A 1 92 ? 5.890 3.615 -17.339 1.00 91.81 92 GLY A CA 1
ATOM 725 C C . GLY A 1 92 ? 5.771 3.109 -15.902 1.00 91.81 92 GLY A C 1
ATOM 726 O O . GLY A 1 92 ? 5.858 1.897 -15.693 1.00 91.81 92 GLY A O 1
ATOM 727 N N . ASP A 1 93 ? 5.568 3.998 -14.928 1.00 95.06 93 ASP A N 1
ATOM 728 C CA . ASP A 1 93 ? 5.465 3.667 -13.506 1.00 95.06 93 ASP A CA 1
ATOM 729 C C . ASP A 1 93 ? 4.297 2.720 -13.213 1.00 95.06 93 ASP A C 1
ATOM 731 O O . ASP A 1 93 ? 3.292 2.670 -13.926 1.00 95.06 93 ASP A O 1
ATOM 735 N N . LEU A 1 94 ? 4.419 1.964 -12.126 1.00 95.81 94 LEU A N 1
ATOM 736 C CA . LEU A 1 94 ? 3.330 1.151 -11.596 1.00 95.81 94 LEU A CA 1
ATOM 737 C C . LEU A 1 94 ? 2.500 1.995 -10.631 1.00 95.81 94 LEU A C 1
ATOM 739 O O . LEU A 1 94 ? 3.072 2.659 -9.765 1.00 95.81 94 LEU A O 1
ATOM 743 N N . ALA A 1 95 ? 1.173 1.898 -10.700 1.00 96.50 95 ALA A N 1
ATOM 744 C CA . ALA A 1 95 ? 0.284 2.413 -9.664 1.00 96.50 95 ALA A CA 1
ATOM 745 C C . ALA A 1 95 ? -0.585 1.307 -9.060 1.00 96.50 95 ALA A C 1
ATOM 747 O O . ALA A 1 95 ? -1.142 0.474 -9.767 1.00 96.50 95 ALA A O 1
ATOM 748 N N . ILE A 1 96 ? -0.737 1.333 -7.741 1.00 96.06 96 ILE A N 1
ATOM 749 C CA . ILE A 1 96 ? -1.716 0.548 -6.994 1.00 96.06 96 ILE A CA 1
ATOM 750 C C . ILE A 1 96 ? -2.734 1.540 -6.442 1.00 96.06 96 ILE A C 1
ATOM 752 O O . ILE A 1 96 ? -2.379 2.428 -5.663 1.00 96.06 96 ILE A O 1
ATOM 756 N N . ILE A 1 97 ? -3.988 1.398 -6.855 1.00 96.12 97 ILE A N 1
ATOM 757 C CA . ILE A 1 97 ? -5.095 2.240 -6.407 1.00 96.12 97 ILE A CA 1
ATOM 758 C C . ILE A 1 97 ? -5.933 1.434 -5.429 1.00 96.12 97 ILE A C 1
ATOM 760 O O . ILE A 1 97 ? -6.315 0.301 -5.713 1.00 96.12 97 ILE A O 1
ATOM 764 N N . ILE A 1 98 ? -6.206 2.018 -4.267 1.00 95.12 98 ILE A N 1
ATOM 765 C CA . ILE A 1 98 ? -6.953 1.365 -3.200 1.00 95.12 98 ILE A CA 1
ATOM 766 C C . ILE A 1 98 ? -8.073 2.280 -2.750 1.00 95.12 98 ILE A C 1
ATOM 768 O O . ILE A 1 98 ? -7.833 3.388 -2.264 1.00 95.12 98 ILE A O 1
ATOM 772 N N . GLU A 1 99 ? -9.295 1.783 -2.845 1.00 93.56 99 GLU A N 1
ATOM 773 C CA . GLU A 1 99 ? -10.451 2.409 -2.229 1.00 93.56 99 GLU A CA 1
ATOM 774 C C . GLU A 1 99 ? -10.762 1.696 -0.916 1.00 93.56 99 GLU A C 1
ATOM 776 O O . GLU A 1 99 ? -10.960 0.480 -0.885 1.00 93.56 99 GLU A O 1
ATOM 781 N N . PHE A 1 100 ? -10.822 2.455 0.178 1.00 91.06 100 PHE A N 1
ATOM 782 C CA . PHE A 1 100 ? -11.232 1.934 1.476 1.00 91.06 100 PHE A CA 1
ATOM 783 C C . PHE A 1 100 ? -12.631 2.407 1.852 1.00 91.06 100 PHE A C 1
ATOM 785 O O . PHE A 1 100 ? -13.012 3.556 1.633 1.00 91.06 100 PHE A O 1
ATOM 792 N N . SER A 1 101 ? -13.371 1.520 2.513 1.00 90.56 101 SER A N 1
ATOM 793 C CA . SER A 1 101 ? -14.644 1.843 3.149 1.00 90.56 101 SER A CA 1
ATOM 794 C C . SER A 1 101 ? -14.701 1.299 4.574 1.00 90.56 101 SER A C 1
ATOM 796 O O . SER A 1 101 ? -14.046 0.313 4.921 1.00 90.56 101 SER A O 1
ATOM 798 N N . GLY A 1 102 ? -15.509 1.952 5.412 1.00 88.81 102 GLY A N 1
ATOM 799 C CA . GLY A 1 102 ? -15.732 1.551 6.802 1.00 88.81 102 GLY A CA 1
ATOM 800 C C . GLY A 1 102 ? -14.883 2.289 7.840 1.00 88.81 102 GLY A C 1
ATOM 801 O O . GLY A 1 102 ? -15.040 1.999 9.020 1.00 88.81 102 GLY A O 1
ATOM 802 N N . PHE A 1 103 ? -14.038 3.237 7.433 1.00 90.56 103 PHE A N 1
ATOM 803 C CA . PHE A 1 103 ? -13.346 4.193 8.302 1.00 90.56 103 PHE A CA 1
ATOM 804 C C . PHE A 1 103 ? -13.203 5.542 7.586 1.00 90.56 103 PHE A C 1
ATOM 806 O O . PHE A 1 103 ? -13.429 5.625 6.379 1.00 90.56 103 PHE A O 1
ATOM 813 N N . GLU A 1 104 ? -12.807 6.574 8.324 1.00 92.00 104 GLU A N 1
ATOM 814 C CA . GLU A 1 104 ? -12.539 7.909 7.783 1.00 92.00 104 GLU A CA 1
ATOM 815 C C . GLU A 1 104 ? -11.064 8.268 7.957 1.00 92.00 104 GLU A C 1
ATOM 817 O O . GLU A 1 104 ? -10.441 7.920 8.963 1.00 92.00 104 GLU A O 1
ATOM 822 N N . PHE A 1 105 ? -10.487 8.966 6.984 1.00 91.94 105 PHE A N 1
ATOM 823 C CA . PHE A 1 105 ? -9.139 9.507 7.118 1.00 91.94 105 PHE A CA 1
ATOM 824 C C . PHE A 1 105 ? -9.173 10.759 7.994 1.00 91.94 105 PHE A C 1
ATOM 826 O O . PHE A 1 105 ? -9.933 11.685 7.721 1.00 91.94 105 PHE A O 1
ATOM 833 N N . SER A 1 106 ? -8.338 10.808 9.034 1.00 88.88 106 SER A N 1
ATOM 834 C CA . SER A 1 106 ? -8.213 12.012 9.867 1.00 88.88 106 SER A CA 1
ATOM 835 C C . SER A 1 106 ? -7.209 13.020 9.303 1.00 88.88 106 SER A C 1
ATOM 837 O O . SER A 1 106 ? -7.164 14.165 9.746 1.00 88.88 106 SER A O 1
ATOM 839 N N . ASN A 1 107 ? -6.407 12.606 8.321 1.00 88.38 107 ASN A N 1
ATOM 840 C CA . ASN A 1 107 ? -5.448 13.436 7.603 1.00 88.38 107 ASN A CA 1
ATOM 841 C C . ASN A 1 107 ? -5.359 12.969 6.140 1.00 88.38 107 ASN A C 1
ATOM 843 O O . ASN A 1 107 ? -5.761 11.857 5.814 1.00 88.38 107 ASN A O 1
ATOM 847 N N . THR A 1 108 ? -4.812 13.804 5.265 1.00 89.75 108 THR A N 1
ATOM 848 C CA . THR A 1 108 ? -4.542 13.495 3.857 1.00 89.75 108 THR A CA 1
ATOM 849 C C . THR A 1 108 ? -3.078 13.151 3.585 1.00 89.75 108 THR A C 1
ATOM 851 O O . THR A 1 108 ? -2.769 12.555 2.554 1.00 89.75 108 THR A O 1
ATOM 854 N N . THR A 1 109 ? -2.175 13.492 4.506 1.00 92.25 109 THR A N 1
ATOM 855 C CA . THR A 1 109 ? -0.732 13.301 4.326 1.00 92.25 109 THR A CA 1
ATOM 856 C C . THR A 1 109 ? -0.250 12.001 4.956 1.00 92.25 109 THR A C 1
ATOM 858 O O . THR A 1 109 ? -0.528 11.713 6.121 1.00 92.25 109 THR A O 1
ATOM 861 N N . PHE A 1 110 ? 0.535 11.243 4.193 1.00 94.00 110 PHE A N 1
ATOM 862 C CA . PHE A 1 110 ? 1.244 10.067 4.683 1.00 94.00 110 PHE A CA 1
ATOM 863 C C . PHE A 1 110 ? 2.554 10.450 5.375 1.00 94.00 110 PHE A C 1
ATOM 865 O O . PHE A 1 110 ? 3.341 11.243 4.861 1.00 94.00 110 PHE A O 1
ATOM 872 N N . THR A 1 111 ? 2.827 9.808 6.505 1.00 93.44 111 THR A N 1
ATOM 873 C CA . THR A 1 111 ? 4.123 9.861 7.183 1.00 93.44 111 THR A CA 1
ATOM 874 C C . THR A 1 111 ? 4.958 8.670 6.736 1.00 93.44 111 THR A C 1
ATOM 876 O O . THR A 1 111 ? 4.503 7.529 6.839 1.00 93.44 111 THR A O 1
ATOM 879 N N . LYS A 1 112 ? 6.176 8.911 6.243 1.00 91.44 112 LYS A N 1
ATOM 880 C CA . LYS A 1 112 ? 7.129 7.832 5.958 1.00 91.44 112 LYS A CA 1
ATOM 881 C C . LYS A 1 112 ? 7.563 7.191 7.276 1.00 91.44 112 LYS A C 1
ATOM 883 O O . LYS A 1 112 ? 7.912 7.897 8.216 1.00 91.44 112 LYS A O 1
ATOM 888 N N . VAL A 1 113 ? 7.512 5.867 7.342 1.00 89.31 113 VAL A N 1
ATOM 889 C CA . VAL A 1 113 ? 7.925 5.090 8.513 1.00 89.31 113 VAL A CA 1
ATOM 890 C C . VAL A 1 113 ? 9.262 4.446 8.191 1.00 89.31 113 VAL A C 1
ATOM 892 O O . VAL A 1 113 ? 9.382 3.755 7.176 1.00 89.31 113 VAL A O 1
ATOM 895 N N . ASP A 1 114 ? 10.258 4.657 9.047 1.00 79.19 114 ASP A N 1
ATOM 896 C CA . ASP A 1 114 ? 11.561 4.018 8.889 1.00 79.19 114 ASP A CA 1
ATOM 897 C C . ASP A 1 114 ? 11.417 2.499 8.990 1.00 79.19 114 ASP A C 1
ATOM 899 O O . ASP A 1 114 ? 10.810 1.959 9.919 1.00 79.19 114 ASP A O 1
ATOM 903 N N . CYS A 1 115 ? 11.950 1.806 7.989 1.00 71.75 115 CYS A N 1
ATOM 904 C CA . CYS A 1 115 ? 11.857 0.359 7.859 1.00 71.75 115 CYS A CA 1
ATOM 905 C C . CYS A 1 115 ? 13.237 -0.251 7.614 1.00 71.75 115 CYS A C 1
ATOM 907 O O . CYS A 1 115 ? 14.231 0.454 7.451 1.00 71.75 115 CYS A O 1
ATOM 909 N N . LYS A 1 116 ? 13.295 -1.588 7.584 1.00 74.31 116 LYS A N 1
ATOM 910 C CA . LYS A 1 116 ? 14.497 -2.321 7.162 1.00 74.31 116 LYS A CA 1
ATOM 911 C C . LYS A 1 116 ? 14.904 -1.899 5.743 1.00 74.31 116 LYS A C 1
ATOM 913 O O . LYS A 1 116 ? 14.036 -1.495 4.969 1.00 74.31 116 LYS A O 1
ATOM 918 N N . SER A 1 117 ? 16.190 -2.058 5.415 1.00 72.56 117 SER A N 1
ATOM 919 C CA . SER A 1 117 ? 16.841 -1.580 4.178 1.00 72.56 117 SER A CA 1
ATOM 920 C C . SER A 1 117 ? 16.080 -1.875 2.883 1.00 72.56 117 SER A C 1
ATOM 922 O O . SER A 1 117 ? 16.133 -1.070 1.960 1.00 72.56 117 SER A O 1
ATOM 924 N N . ASP A 1 118 ? 15.328 -2.976 2.839 1.00 77.06 118 ASP A N 1
ATOM 925 C CA . ASP A 1 118 ? 14.713 -3.493 1.609 1.00 77.06 118 ASP A CA 1
ATOM 926 C C . ASP A 1 118 ? 13.190 -3.282 1.583 1.00 77.06 118 ASP A C 1
ATOM 928 O O . ASP A 1 118 ? 12.443 -3.977 0.891 1.00 77.06 118 ASP A O 1
ATOM 932 N N . SER A 1 119 ? 12.699 -2.348 2.396 1.00 83.69 119 SER A N 1
ATOM 933 C CA . SER A 1 119 ? 11.275 -2.068 2.517 1.00 83.69 119 SER A CA 1
ATOM 934 C C . SER A 1 119 ? 11.011 -0.580 2.641 1.00 83.69 119 SER A C 1
ATOM 936 O O . SER A 1 119 ? 11.732 0.151 3.315 1.00 83.69 119 SER A O 1
ATOM 938 N N . SER A 1 120 ? 9.923 -0.141 2.023 1.00 88.44 120 SER A N 1
ATOM 939 C CA . SER A 1 120 ? 9.377 1.193 2.228 1.00 88.44 120 SER A CA 1
ATOM 940 C C . SER A 1 120 ? 8.034 1.041 2.933 1.00 88.44 120 SER A C 1
ATOM 942 O O . SER A 1 120 ? 7.273 0.118 2.619 1.00 88.44 120 SER A O 1
ATOM 944 N N . SER A 1 121 ? 7.747 1.907 3.907 1.00 93.00 121 SER A N 1
ATOM 945 C CA . SER A 1 121 ? 6.421 1.981 4.517 1.00 93.00 121 SER A CA 1
ATOM 946 C C . SER A 1 121 ? 5.965 3.408 4.748 1.00 93.00 121 SER A C 1
ATOM 948 O O . SER A 1 121 ? 6.753 4.301 5.057 1.00 93.00 121 SER A O 1
ATOM 950 N N . PHE A 1 122 ? 4.655 3.584 4.674 1.00 94.81 122 PHE A N 1
ATOM 951 C CA . PHE A 1 122 ? 3.960 4.808 5.021 1.00 94.81 122 PHE A CA 1
ATOM 952 C C . PHE A 1 122 ? 2.853 4.514 6.022 1.00 94.81 122 PHE A C 1
ATOM 954 O O . PHE A 1 122 ? 2.276 3.427 6.028 1.00 94.81 122 PHE A O 1
ATOM 961 N N . SER A 1 123 ? 2.539 5.497 6.854 1.00 94.81 123 SER A N 1
ATOM 962 C CA . SER A 1 123 ? 1.401 5.458 7.764 1.00 94.81 123 SER A CA 1
ATOM 963 C C . SER A 1 123 ? 0.534 6.695 7.602 1.00 94.81 123 SER A C 1
ATOM 965 O O . SER A 1 123 ? 1.064 7.791 7.426 1.00 94.81 123 SER A O 1
ATOM 967 N N . ILE A 1 124 ? -0.777 6.533 7.729 1.00 95.44 124 ILE A N 1
ATOM 968 C CA . ILE A 1 124 ? -1.737 7.637 7.785 1.00 95.44 124 ILE A CA 1
ATOM 969 C C . ILE A 1 124 ? -2.721 7.393 8.936 1.00 95.44 124 ILE A C 1
ATOM 971 O O . ILE A 1 124 ? -3.162 6.252 9.131 1.00 95.44 124 ILE A O 1
ATOM 975 N N . PRO A 1 125 ? -3.034 8.414 9.751 1.00 94.00 125 PRO A N 1
ATOM 976 C CA . PRO A 1 125 ? -4.004 8.260 10.820 1.00 94.00 125 PRO A CA 1
ATOM 977 C C . PRO A 1 125 ? -5.424 8.163 10.243 1.00 94.00 125 PRO A C 1
ATOM 979 O O . PRO A 1 125 ? -5.777 8.817 9.258 1.00 94.00 125 PRO A O 1
ATOM 982 N N . ILE A 1 126 ? -6.233 7.309 10.862 1.00 94.19 126 ILE A N 1
ATOM 983 C CA . ILE A 1 126 ? -7.624 7.057 10.493 1.00 94.19 126 ILE A CA 1
ATOM 984 C C . ILE A 1 126 ? -8.495 7.014 11.749 1.00 94.19 126 ILE A C 1
ATOM 986 O O . ILE A 1 126 ? -8.024 6.713 12.849 1.00 94.19 126 ILE A O 1
ATOM 990 N N . ASN A 1 127 ? -9.787 7.250 11.572 1.00 91.81 127 ASN A N 1
ATOM 991 C CA . ASN A 1 127 ? -10.799 7.076 12.596 1.00 91.81 127 ASN A CA 1
ATOM 992 C C . ASN A 1 127 ? -11.688 5.879 12.245 1.00 91.81 127 ASN A C 1
ATOM 994 O O . ASN A 1 127 ? -12.367 5.867 11.217 1.00 91.81 127 ASN A O 1
ATOM 998 N N . TYR A 1 128 ? -11.684 4.862 13.104 1.00 89.94 128 TYR A N 1
ATOM 999 C CA . TYR A 1 128 ? -12.508 3.668 12.949 1.00 89.94 128 TYR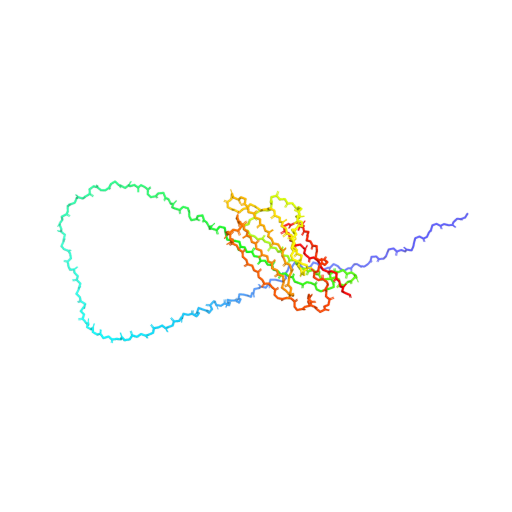 A CA 1
ATOM 1000 C C . TYR A 1 128 ? -13.328 3.433 14.214 1.00 89.94 128 TYR A C 1
ATOM 1002 O O . TYR A 1 128 ? -12.770 3.223 15.293 1.00 89.94 128 TYR A O 1
ATOM 1010 N N . LYS A 1 129 ? -14.663 3.435 14.082 1.00 87.81 129 LYS A N 1
ATOM 1011 C CA . LYS A 1 129 ? -15.607 3.302 15.209 1.00 87.81 129 LYS A CA 1
ATOM 1012 C C . LYS A 1 129 ? -15.296 4.294 16.350 1.00 87.81 129 LYS A C 1
ATOM 1014 O O . LYS A 1 129 ? -15.211 3.884 17.509 1.00 87.81 129 LYS A O 1
ATOM 1019 N N . GLU A 1 130 ? -15.098 5.569 16.001 1.00 83.50 130 GLU A N 1
ATOM 1020 C CA . GLU A 1 130 ? -14.803 6.679 16.931 1.00 83.50 130 GLU A CA 1
ATOM 1021 C C . GLU A 1 130 ? -13.497 6.502 17.729 1.00 83.50 130 GLU A C 1
ATOM 1023 O O . GLU A 1 130 ? -13.334 7.038 18.826 1.00 83.50 130 GLU A O 1
ATOM 1028 N N . LYS A 1 131 ? -12.555 5.707 17.211 1.00 86.44 131 LYS A N 1
ATOM 1029 C CA . LYS A 1 131 ? -11.249 5.472 17.828 1.00 86.44 131 LYS A CA 1
ATOM 1030 C C . LYS A 1 131 ? -10.149 5.717 16.814 1.00 86.44 131 LYS A C 1
ATOM 1032 O O . LYS A 1 131 ? -10.205 5.228 15.685 1.00 86.44 131 LYS A O 1
ATOM 1037 N N . GLU A 1 132 ? -9.111 6.409 17.266 1.00 90.50 132 GLU A N 1
ATOM 1038 C CA . GLU A 1 132 ? -7.902 6.597 16.479 1.00 90.50 132 GLU A CA 1
ATOM 1039 C C . GLU A 1 132 ? -7.238 5.251 16.184 1.00 90.50 132 GLU A C 1
ATOM 1041 O O . GLU A 1 132 ? -7.165 4.338 17.015 1.00 90.50 132 GLU A O 1
ATOM 1046 N N . SER A 1 133 ? -6.798 5.109 14.945 1.00 92.88 133 SER A N 1
ATOM 1047 C CA . SER A 1 133 ? -6.036 3.980 14.435 1.00 92.88 133 SER A CA 1
ATOM 1048 C C . SER A 1 133 ? -5.093 4.490 13.347 1.00 92.88 133 SER A C 1
ATOM 1050 O O . SER A 1 133 ? -5.178 5.635 12.909 1.00 92.88 133 SER A O 1
ATOM 1052 N N . GLN A 1 134 ? -4.169 3.648 12.908 1.00 94.38 134 GLN A N 1
ATOM 1053 C CA . GLN A 1 134 ? -3.243 3.970 11.829 1.00 94.38 134 GLN A CA 1
ATOM 1054 C C . GLN A 1 134 ? -3.340 2.915 10.739 1.00 94.38 134 GLN A C 1
ATOM 1056 O O . GLN A 1 134 ? -3.291 1.714 11.019 1.00 94.38 134 GLN A O 1
ATOM 1061 N N . LEU A 1 135 ? -3.465 3.373 9.498 1.00 94.88 135 LEU A N 1
ATOM 1062 C CA . LEU A 1 135 ? -3.291 2.552 8.312 1.00 94.88 135 LEU A CA 1
ATOM 1063 C C . LEU A 1 135 ? -1.818 2.597 7.917 1.00 94.88 135 LEU A C 1
ATOM 1065 O O . LEU A 1 135 ? -1.272 3.668 7.675 1.00 94.88 135 LEU A O 1
ATOM 1069 N N . PHE A 1 136 ? -1.200 1.430 7.836 1.00 94.62 136 PHE A N 1
ATOM 1070 C CA . PHE A 1 136 ? 0.152 1.228 7.346 1.00 94.62 136 PHE A CA 1
ATOM 1071 C C . PHE A 1 136 ? 0.099 0.627 5.957 1.00 94.62 136 PHE A C 1
ATOM 1073 O O . PHE A 1 136 ? -0.670 -0.302 5.724 1.00 94.62 136 PHE A O 1
ATOM 1080 N N . ILE A 1 137 ? 0.955 1.120 5.078 1.00 95.25 137 ILE A N 1
ATOM 1081 C CA . ILE A 1 137 ? 1.176 0.611 3.734 1.00 95.25 137 ILE A CA 1
ATOM 1082 C C . ILE A 1 137 ? 2.653 0.280 3.630 1.00 95.25 137 ILE A C 1
ATOM 1084 O O . ILE A 1 137 ? 3.486 1.129 3.926 1.00 95.25 137 ILE A O 1
ATOM 1088 N N . THR A 1 138 ? 2.978 -0.938 3.229 1.00 93.94 138 THR A N 1
ATOM 1089 C CA . THR A 1 138 ? 4.342 -1.458 3.211 1.00 93.94 138 THR A CA 1
ATOM 1090 C C . THR A 1 138 ? 4.578 -2.231 1.929 1.00 93.94 138 THR A C 1
ATOM 1092 O O . THR A 1 138 ? 3.744 -3.040 1.533 1.00 93.94 138 THR A O 1
ATOM 1095 N N . THR A 1 139 ? 5.751 -2.054 1.330 1.00 92.75 139 THR A N 1
ATOM 1096 C CA . THR A 1 139 ? 6.229 -2.932 0.257 1.00 92.75 139 THR A CA 1
ATOM 1097 C C . THR A 1 139 ? 7.470 -3.674 0.709 1.00 92.75 139 THR A C 1
ATOM 1099 O O . THR A 1 139 ? 8.392 -3.068 1.252 1.00 92.75 139 THR A O 1
ATOM 1102 N N . SER A 1 140 ? 7.488 -4.988 0.494 1.00 88.88 140 SER A N 1
ATOM 1103 C CA . SER A 1 140 ? 8.632 -5.853 0.795 1.00 88.88 140 SER A CA 1
ATOM 1104 C C . SER A 1 140 ? 8.574 -7.105 -0.075 1.00 88.88 140 SER A C 1
ATOM 1106 O O . SER A 1 140 ? 7.516 -7.734 -0.117 1.00 88.88 140 SER A O 1
ATOM 1108 N N . GLU A 1 141 ? 9.686 -7.511 -0.691 1.00 85.44 141 GLU A N 1
ATOM 1109 C CA . GLU A 1 141 ? 9.814 -8.825 -1.356 1.00 85.44 141 GLU A CA 1
ATOM 1110 C C . GLU A 1 141 ? 8.716 -9.110 -2.406 1.00 85.44 141 GLU A C 1
ATOM 1112 O O . GLU A 1 141 ? 8.210 -10.223 -2.520 1.00 85.44 141 GLU A O 1
ATOM 1117 N N . GLY A 1 142 ? 8.298 -8.097 -3.172 1.00 86.62 142 GLY A N 1
ATOM 1118 C CA . GLY A 1 142 ? 7.245 -8.253 -4.187 1.00 86.62 142 GLY A CA 1
ATOM 1119 C C . GLY A 1 142 ? 5.818 -8.272 -3.642 1.00 86.62 142 GLY A C 1
ATOM 1120 O O . GLY A 1 142 ? 4.864 -8.386 -4.409 1.00 86.62 142 GLY A O 1
ATOM 1121 N N . PHE A 1 143 ? 5.655 -8.145 -2.328 1.00 91.31 143 PHE A N 1
ATOM 1122 C CA . PHE A 1 143 ? 4.358 -7.995 -1.696 1.00 91.31 143 PHE A CA 1
ATOM 1123 C C . PHE A 1 143 ? 4.078 -6.535 -1.392 1.00 91.31 143 PHE A C 1
ATOM 1125 O O . PHE A 1 143 ? 4.870 -5.857 -0.731 1.00 91.31 143 PHE A O 1
ATOM 1132 N N . PHE A 1 144 ? 2.895 -6.110 -1.800 1.00 93.69 144 PHE A N 1
ATOM 1133 C CA . PHE A 1 144 ? 2.254 -4.910 -1.318 1.00 93.69 144 PHE A CA 1
ATOM 1134 C C . PHE A 1 144 ? 1.342 -5.270 -0.145 1.00 93.69 144 PHE A C 1
ATOM 1136 O O . PHE A 1 144 ? 0.498 -6.152 -0.256 1.00 93.69 144 PHE A O 1
ATOM 1143 N N . LYS A 1 145 ? 1.525 -4.627 1.003 1.00 93.81 145 LYS A N 1
ATOM 1144 C CA . LYS A 1 145 ? 0.849 -4.981 2.254 1.00 93.81 145 LYS A CA 1
ATOM 1145 C C . LYS A 1 145 ? 0.196 -3.746 2.833 1.00 93.81 145 LYS A C 1
ATOM 1147 O O . LYS A 1 145 ? 0.834 -2.698 2.909 1.00 93.81 145 LYS A O 1
ATOM 1152 N N . TYR A 1 146 ? -1.024 -3.876 3.331 1.00 93.06 146 TYR A N 1
ATOM 1153 C CA . TYR A 1 146 ? -1.635 -2.819 4.126 1.00 93.06 146 TYR A CA 1
ATOM 1154 C C . TYR A 1 146 ? -2.285 -3.362 5.388 1.00 93.06 146 TYR A C 1
ATOM 1156 O O . TYR A 1 146 ? -2.868 -4.445 5.420 1.00 93.06 146 TYR A O 1
ATOM 1164 N N . ARG A 1 147 ? -2.122 -2.621 6.485 1.00 93.38 147 ARG A N 1
ATOM 1165 C CA . ARG A 1 147 ? -2.524 -3.050 7.826 1.00 93.38 147 ARG A CA 1
ATOM 1166 C C . ARG A 1 147 ? -3.093 -1.889 8.603 1.00 93.38 147 ARG A C 1
ATOM 1168 O O . ARG A 1 147 ? -2.437 -0.867 8.747 1.00 93.38 147 ARG A O 1
ATOM 1175 N N . ILE A 1 148 ? -4.264 -2.080 9.187 1.00 92.38 148 ILE A N 1
ATOM 1176 C CA . ILE A 1 148 ? -4.848 -1.124 10.120 1.00 92.38 148 ILE A CA 1
ATOM 1177 C C . ILE A 1 148 ? -4.563 -1.605 11.532 1.00 92.38 148 ILE A C 1
ATOM 1179 O O . ILE A 1 148 ? -4.887 -2.740 11.896 1.00 92.38 148 ILE A O 1
ATOM 1183 N N . LYS A 1 149 ? -3.950 -0.739 12.334 1.00 91.56 149 LYS A N 1
ATOM 1184 C CA . LYS A 1 149 ? -3.593 -1.018 13.721 1.00 91.56 149 LYS A CA 1
ATOM 1185 C C . LYS A 1 149 ? -4.186 0.033 14.645 1.00 91.56 149 LYS A C 1
ATOM 1187 O O . LYS A 1 149 ? -4.084 1.224 14.376 1.00 91.56 149 LYS A O 1
ATOM 1192 N N . LYS A 1 150 ? -4.747 -0.414 15.767 1.00 86.62 150 LYS A N 1
ATOM 1193 C CA . LYS A 1 150 ? -5.161 0.473 16.866 1.00 86.62 150 LYS A CA 1
ATOM 1194 C C . LYS A 1 150 ? -3.999 0.777 17.815 1.00 86.62 150 LYS A C 1
ATOM 1196 O O . LYS A 1 150 ? -3.913 1.846 18.400 1.00 86.62 150 LYS A O 1
ATOM 1201 N N . SER A 1 151 ? -3.116 -0.197 17.991 1.00 79.31 151 SER A N 1
ATOM 1202 C CA . SER A 1 151 ? -1.879 -0.101 18.765 1.00 79.31 151 SER A CA 1
ATOM 1203 C C . SER A 1 151 ? -0.838 -1.024 18.136 1.00 79.31 151 SER A C 1
ATOM 1205 O O . SER A 1 151 ? -1.167 -1.801 17.236 1.00 79.31 151 SER A O 1
ATOM 1207 N N . GLN A 1 152 ? 0.407 -0.993 18.619 1.00 70.19 152 GLN A N 1
ATOM 1208 C CA . GLN A 1 152 ? 1.489 -1.834 18.086 1.00 70.19 152 GLN A CA 1
ATOM 1209 C C . GLN A 1 152 ? 1.129 -3.333 18.010 1.00 70.19 152 GLN A C 1
ATOM 1211 O O . GLN A 1 152 ? 1.585 -4.014 17.092 1.00 70.19 152 GLN A O 1
ATOM 1216 N N . TYR A 1 153 ? 0.257 -3.815 18.904 1.00 71.25 153 TYR A N 1
ATOM 1217 C CA . TYR A 1 153 ? -0.114 -5.230 19.035 1.00 71.25 153 TYR A CA 1
ATOM 1218 C C . TYR A 1 153 ? -1.513 -5.576 18.511 1.00 71.25 153 TYR A C 1
ATOM 1220 O O . TYR A 1 153 ? -1.836 -6.753 18.378 1.00 71.25 153 TYR A O 1
ATOM 1228 N N . ASN A 1 154 ? -2.356 -4.583 18.214 1.00 85.38 154 ASN A N 1
ATOM 1229 C CA . ASN A 1 154 ? -3.744 -4.826 17.826 1.00 85.38 154 ASN A CA 1
ATOM 1230 C C . ASN A 1 154 ? -3.979 -4.457 16.358 1.00 85.38 154 ASN A C 1
ATOM 1232 O O . ASN A 1 154 ? -4.161 -3.282 16.023 1.00 85.38 154 ASN A O 1
ATOM 1236 N N . CYS A 1 155 ? -3.961 -5.477 15.497 1.00 87.81 155 CYS A N 1
ATOM 1237 C CA . CYS A 1 155 ? -4.253 -5.361 14.074 1.00 87.81 155 CYS A CA 1
ATOM 1238 C C . CYS A 1 155 ? -5.746 -5.608 13.827 1.00 87.81 155 CYS A C 1
ATOM 1240 O O . CYS A 1 155 ? -6.253 -6.697 14.080 1.00 87.81 155 CYS A O 1
ATOM 1242 N N . LEU A 1 156 ? -6.435 -4.582 13.335 1.00 89.56 156 LEU A N 1
ATOM 1243 C CA . LEU A 1 156 ? -7.873 -4.600 13.065 1.00 89.56 156 LEU A CA 1
ATOM 1244 C C . LEU A 1 156 ? -8.194 -5.152 11.676 1.00 89.56 156 LEU A C 1
ATOM 1246 O O . LEU A 1 156 ? -9.267 -5.708 11.459 1.00 89.56 156 LEU A O 1
ATOM 1250 N N . TYR A 1 157 ? -7.274 -4.960 10.736 1.00 90.25 157 TYR A N 1
ATOM 1251 C CA . TYR A 1 157 ? -7.423 -5.373 9.352 1.00 90.25 157 TYR A CA 1
ATOM 1252 C C . TYR A 1 157 ? -6.043 -5.527 8.719 1.00 90.25 157 TYR A C 1
ATOM 1254 O O . TYR A 1 157 ? -5.135 -4.748 9.020 1.00 90.25 157 TYR A O 1
ATOM 1262 N N . LYS A 1 158 ? -5.877 -6.537 7.870 1.00 92.69 158 LYS A N 1
ATOM 1263 C CA . LYS A 1 158 ? -4.648 -6.781 7.119 1.00 92.69 158 LYS A CA 1
ATOM 1264 C C . LYS A 1 158 ? -4.986 -7.397 5.776 1.00 92.69 158 LYS A C 1
ATOM 1266 O O . LYS A 1 158 ? -5.880 -8.240 5.713 1.00 92.69 158 LYS A O 1
ATOM 1271 N N . ASP A 1 159 ? -4.223 -7.019 4.770 1.00 92.62 159 ASP A N 1
ATOM 1272 C CA . ASP A 1 159 ? -4.218 -7.679 3.478 1.00 92.62 159 ASP A CA 1
ATOM 1273 C C . ASP A 1 159 ? -2.821 -7.590 2.862 1.00 92.62 159 ASP A C 1
ATOM 1275 O O . ASP A 1 159 ? -2.092 -6.616 3.085 1.00 92.62 159 ASP A O 1
ATOM 1279 N N . ASP A 1 160 ? -2.469 -8.620 2.103 1.00 93.69 160 ASP A N 1
ATOM 1280 C CA . ASP A 1 160 ? -1.168 -8.784 1.471 1.00 93.69 160 ASP A CA 1
ATOM 1281 C C . ASP A 1 160 ? -1.406 -9.214 0.010 1.00 93.69 160 ASP A C 1
ATOM 1283 O O . ASP A 1 160 ? -1.956 -10.279 -0.265 1.00 93.69 160 ASP A O 1
ATOM 1287 N N . ILE A 1 161 ? -0.968 -8.390 -0.939 1.00 93.38 161 ILE A N 1
ATOM 1288 C CA . ILE A 1 161 ? -1.154 -8.584 -2.378 1.00 93.38 161 ILE A CA 1
ATOM 1289 C C . ILE A 1 161 ? 0.201 -8.881 -3.001 1.00 93.38 161 ILE A C 1
ATOM 1291 O O . ILE A 1 161 ? 1.146 -8.097 -2.887 1.00 93.38 161 ILE A O 1
ATOM 1295 N N . PHE A 1 162 ? 0.304 -10.025 -3.670 1.00 92.94 162 PHE A N 1
ATOM 1296 C CA . PHE A 1 162 ? 1.514 -10.388 -4.391 1.00 92.94 162 PHE A CA 1
ATOM 1297 C C . PHE A 1 162 ? 1.525 -9.743 -5.776 1.00 92.94 162 PHE A C 1
ATOM 1299 O O . PHE A 1 162 ? 0.637 -9.995 -6.589 1.00 92.94 162 PHE A O 1
ATOM 1306 N N . ILE A 1 163 ? 2.547 -8.932 -6.051 1.00 92.56 163 ILE A N 1
ATOM 1307 C CA . ILE A 1 163 ? 2.731 -8.243 -7.329 1.00 92.56 163 ILE A CA 1
ATOM 1308 C C . ILE A 1 163 ? 4.129 -8.605 -7.849 1.00 92.56 163 ILE A C 1
ATOM 1310 O O . ILE A 1 163 ? 5.104 -7.911 -7.553 1.00 92.56 163 ILE A O 1
ATOM 1314 N N . PRO A 1 164 ? 4.262 -9.688 -8.642 1.00 89.31 164 PRO A N 1
ATOM 1315 C CA . PRO A 1 164 ? 5.557 -10.195 -9.103 1.00 89.31 164 PRO A CA 1
ATOM 1316 C C . PRO A 1 164 ? 6.426 -9.144 -9.805 1.00 89.31 164 PRO A C 1
ATOM 1318 O O . PRO A 1 164 ? 7.654 -9.193 -9.729 1.00 89.31 164 PRO A O 1
ATOM 1321 N N . LYS A 1 165 ? 5.794 -8.178 -10.481 1.00 90.12 165 LYS A N 1
ATOM 1322 C CA . LYS A 1 165 ? 6.482 -7.107 -11.208 1.00 90.12 165 LYS A CA 1
ATOM 1323 C C . LYS A 1 165 ? 7.294 -6.190 -10.294 1.00 90.12 165 LYS A C 1
ATOM 1325 O O . LYS A 1 165 ? 8.338 -5.708 -10.720 1.00 90.12 165 LYS A O 1
ATOM 1330 N N . LEU A 1 166 ? 6.908 -6.030 -9.023 1.00 90.12 166 LEU A N 1
ATOM 1331 C CA . LEU A 1 166 ? 7.685 -5.272 -8.031 1.00 90.12 166 LEU A CA 1
ATOM 1332 C C . LEU A 1 166 ? 9.075 -5.879 -7.764 1.00 90.12 166 LEU A C 1
ATOM 1334 O O . LEU A 1 166 ? 9.978 -5.178 -7.319 1.00 90.12 166 LEU A O 1
ATOM 1338 N N . LEU A 1 167 ? 9.272 -7.174 -8.039 1.00 88.00 167 LEU A N 1
ATOM 1339 C CA . LEU A 1 167 ? 10.585 -7.816 -7.914 1.00 88.00 167 LEU A CA 1
ATOM 1340 C C . LEU A 1 167 ? 11.470 -7.577 -9.138 1.00 88.00 167 LEU A C 1
ATOM 1342 O O . LEU A 1 167 ? 12.692 -7.485 -9.001 1.00 88.00 167 LEU A O 1
ATOM 1346 N N . LYS A 1 168 ? 10.864 -7.510 -10.326 1.00 89.56 168 LYS A N 1
ATOM 1347 C CA . LYS A 1 168 ? 11.575 -7.603 -11.607 1.00 89.56 168 LYS A CA 1
ATOM 1348 C C . LYS A 1 168 ? 11.688 -6.270 -12.339 1.00 89.56 168 LYS A C 1
ATOM 1350 O O . LYS A 1 168 ? 12.768 -5.945 -12.814 1.00 89.56 168 LYS A O 1
ATOM 1355 N N . GLU A 1 169 ? 10.592 -5.527 -12.421 1.00 92.88 169 GLU A N 1
ATOM 1356 C CA . GLU A 1 169 ? 10.417 -4.406 -13.356 1.00 92.88 169 GLU A CA 1
ATOM 1357 C C . GLU A 1 169 ? 10.391 -3.040 -12.652 1.00 92.88 169 GLU A C 1
ATOM 1359 O O . GLU A 1 169 ? 10.713 -2.028 -13.267 1.00 92.88 169 GLU A O 1
ATOM 1364 N N . TYR A 1 170 ? 10.058 -3.009 -11.359 1.00 93.31 170 TYR A N 1
ATOM 1365 C CA . TYR A 1 170 ? 9.862 -1.771 -10.596 1.00 93.31 170 TYR A CA 1
ATOM 1366 C C . TYR A 1 170 ? 10.767 -1.694 -9.363 1.00 93.31 170 TYR A C 1
ATOM 1368 O O . TYR A 1 170 ? 11.136 -2.711 -8.769 1.00 93.31 170 TYR A O 1
ATOM 1376 N N . ASP A 1 171 ? 11.153 -0.483 -8.964 1.00 91.12 171 ASP A N 1
ATOM 1377 C CA . ASP A 1 171 ? 11.912 -0.248 -7.734 1.00 91.12 171 ASP A CA 1
ATOM 1378 C C . ASP A 1 171 ? 10.972 -0.179 -6.521 1.00 91.12 171 ASP A C 1
ATOM 1380 O O . ASP A 1 171 ? 10.231 0.787 -6.334 1.00 91.12 171 ASP A O 1
ATOM 1384 N N . SER A 1 172 ? 11.025 -1.187 -5.648 1.00 88.12 172 SER A N 1
ATOM 1385 C CA . SER A 1 172 ? 10.211 -1.249 -4.431 1.00 88.12 172 SER A CA 1
ATOM 1386 C C . SER A 1 172 ? 10.536 -0.157 -3.405 1.00 88.12 172 SER A C 1
ATOM 1388 O O . SER A 1 172 ? 9.677 0.174 -2.585 1.00 88.12 172 SER A O 1
ATOM 1390 N N . LEU A 1 173 ? 11.752 0.403 -3.424 1.00 90.06 173 LEU A N 1
ATOM 1391 C CA . LEU A 1 173 ? 12.166 1.470 -2.505 1.00 90.06 173 LEU A CA 1
ATOM 1392 C C . LEU A 1 173 ? 11.683 2.849 -2.959 1.00 90.06 173 LEU A C 1
ATOM 1394 O O . LEU A 1 173 ? 11.501 3.737 -2.124 1.00 90.06 173 LEU A O 1
ATOM 1398 N N . SER A 1 174 ? 11.396 3.003 -4.254 1.00 92.56 174 SER A N 1
ATOM 1399 C CA . SER A 1 174 ? 10.834 4.225 -4.838 1.00 92.56 174 SER A CA 1
ATOM 1400 C C . SER A 1 174 ? 9.372 4.492 -4.462 1.00 92.56 174 SER A C 1
ATOM 1402 O O . SER A 1 174 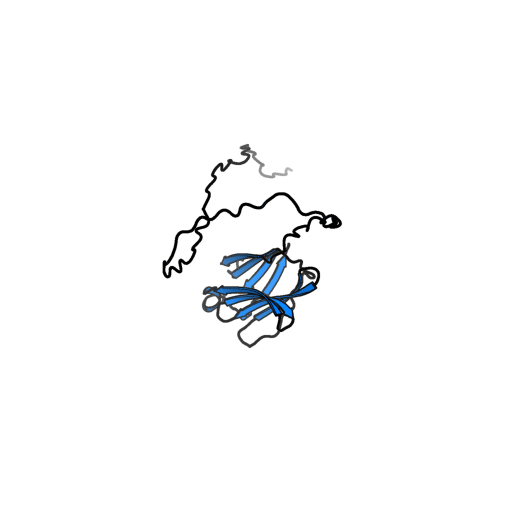? 8.821 5.505 -4.891 1.00 92.56 174 SER A O 1
ATOM 1404 N N . MET A 1 175 ? 8.750 3.608 -3.668 1.00 94.31 175 MET A N 1
ATOM 1405 C CA . MET A 1 175 ? 7.346 3.705 -3.278 1.00 94.31 175 MET A CA 1
ATOM 1406 C C . MET A 1 175 ? 7.004 5.105 -2.756 1.00 94.31 175 MET A C 1
ATOM 1408 O O . MET A 1 175 ? 7.625 5.599 -1.811 1.00 94.31 175 ME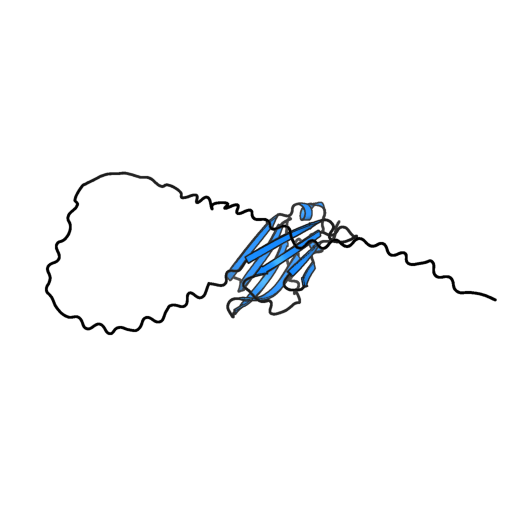T A O 1
ATOM 1412 N N . THR A 1 176 ? 5.947 5.690 -3.306 1.00 95.31 176 THR A N 1
ATOM 1413 C CA . THR A 1 176 ? 5.281 6.883 -2.772 1.00 95.31 176 THR A CA 1
ATOM 1414 C C . THR A 1 176 ? 3.801 6.581 -2.568 1.00 95.31 176 THR A C 1
ATOM 1416 O O . THR A 1 176 ? 3.239 5.744 -3.269 1.00 95.31 176 THR A O 1
ATOM 1419 N N . ALA A 1 177 ? 3.164 7.229 -1.592 1.00 95.62 177 ALA A N 1
ATOM 1420 C CA . ALA A 1 177 ? 1.744 7.057 -1.301 1.00 95.62 177 ALA A CA 1
ATOM 1421 C C . ALA A 1 177 ? 1.063 8.423 -1.196 1.00 95.62 177 ALA A C 1
ATOM 1423 O O . ALA A 1 177 ? 1.561 9.325 -0.521 1.00 95.62 177 ALA A O 1
ATOM 1424 N N . THR A 1 178 ? -0.082 8.574 -1.856 1.00 95.56 178 THR A N 1
ATOM 1425 C CA . THR A 1 178 ? -0.883 9.804 -1.847 1.00 95.56 178 THR A CA 1
ATOM 1426 C C . THR A 1 178 ? -2.354 9.480 -1.625 1.00 95.56 178 THR A C 1
ATOM 1428 O O . THR A 1 178 ? -2.820 8.414 -2.020 1.00 95.56 178 THR A O 1
ATOM 1431 N N . LEU A 1 179 ? -3.086 10.387 -0.973 1.00 94.81 179 LEU A N 1
ATOM 1432 C CA . LEU A 1 179 ? -4.535 10.284 -0.803 1.00 94.81 179 LEU A CA 1
ATOM 1433 C C . LEU A 1 179 ? -5.226 11.316 -1.700 1.00 94.81 179 LEU A C 1
ATOM 1435 O O . LEU A 1 179 ? -4.970 12.514 -1.579 1.00 94.81 179 LEU A O 1
ATOM 1439 N N . LYS A 1 180 ? -6.133 10.866 -2.568 1.00 92.31 180 LYS A N 1
ATOM 1440 C CA . LYS A 1 180 ? -6.942 11.727 -3.439 1.00 92.31 180 LYS A CA 1
ATOM 1441 C C . LYS A 1 180 ? -8.383 11.233 -3.451 1.00 92.31 180 LYS A C 1
ATOM 1443 O O . LYS A 1 180 ? -8.638 10.115 -3.865 1.00 92.31 180 LYS A O 1
ATOM 1448 N N . ASN A 1 181 ? -9.332 12.064 -3.016 1.00 86.88 181 ASN A N 1
ATOM 1449 C CA . ASN A 1 181 ? -10.768 11.738 -3.011 1.00 86.88 181 ASN A CA 1
ATOM 1450 C C . ASN A 1 181 ? -11.091 10.370 -2.372 1.00 86.88 181 ASN A C 1
ATOM 1452 O O . ASN A 1 181 ? -11.840 9.585 -2.940 1.00 86.88 181 ASN A O 1
ATOM 1456 N N . ASN A 1 182 ? -10.513 10.086 -1.199 1.00 85.62 182 ASN A N 1
ATOM 1457 C CA . ASN A 1 182 ? -10.651 8.810 -0.476 1.00 85.62 182 ASN A CA 1
ATOM 1458 C C . ASN A 1 182 ? -9.967 7.595 -1.138 1.00 85.62 182 ASN A C 1
ATOM 1460 O O . ASN A 1 182 ? -10.054 6.481 -0.623 1.00 85.62 182 ASN A O 1
ATOM 1464 N N . TRP A 1 183 ? -9.265 7.797 -2.253 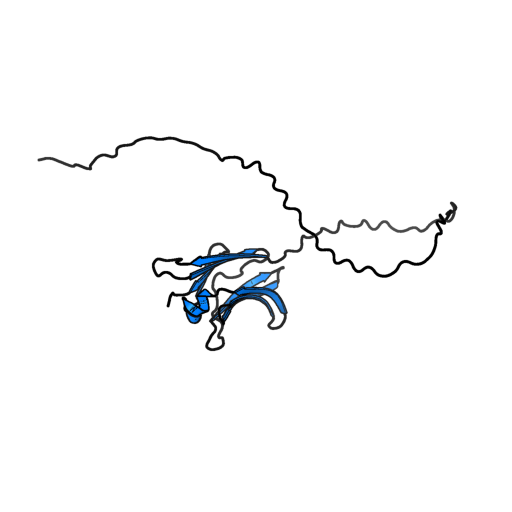1.00 92.75 183 TRP A N 1
ATOM 1465 C CA . TRP A 1 183 ? -8.467 6.769 -2.907 1.00 92.75 183 TRP A CA 1
ATOM 1466 C C . TRP A 1 183 ? -7.011 6.939 -2.522 1.00 92.75 183 TRP A C 1
ATOM 1468 O O . TRP A 1 183 ? -6.456 8.039 -2.594 1.00 92.75 183 TRP A O 1
ATOM 1478 N N . ILE A 1 184 ? -6.386 5.842 -2.123 1.00 95.88 184 ILE A N 1
ATOM 1479 C CA . ILE A 1 184 ? -4.951 5.807 -1.909 1.00 95.88 184 ILE A CA 1
ATOM 1480 C C . ILE A 1 184 ? -4.301 5.365 -3.208 1.00 95.88 184 ILE A C 1
ATOM 1482 O O . ILE A 1 184 ? -4.627 4.308 -3.738 1.00 95.88 184 ILE A O 1
ATOM 1486 N N . ILE A 1 185 ? -3.371 6.174 -3.698 1.00 96.19 185 ILE A N 1
ATOM 1487 C CA . ILE A 1 185 ? -2.589 5.889 -4.892 1.00 96.19 185 ILE A CA 1
ATOM 1488 C C . ILE A 1 185 ? -1.153 5.672 -4.438 1.00 96.19 185 ILE A C 1
ATOM 1490 O O . ILE A 1 185 ? -0.514 6.592 -3.914 1.00 96.19 185 ILE A O 1
ATOM 1494 N N . VAL A 1 186 ? -0.666 4.449 -4.616 1.00 96.56 186 VAL A N 1
ATOM 1495 C CA . VAL A 1 186 ? 0.716 4.065 -4.342 1.00 96.56 186 VAL A CA 1
ATOM 1496 C C . VAL A 1 186 ? 1.437 3.894 -5.665 1.00 96.56 186 VAL A C 1
ATOM 1498 O O . VAL A 1 186 ? 0.977 3.119 -6.497 1.00 96.56 186 VAL A O 1
ATOM 1501 N N . THR A 1 187 ? 2.551 4.589 -5.873 1.00 96.75 187 THR A N 1
ATOM 1502 C CA . THR A 1 187 ? 3.305 4.502 -7.133 1.00 96.75 187 THR A CA 1
ATOM 1503 C C . THR A 1 187 ? 4.723 3.998 -6.932 1.00 96.75 187 THR A C 1
ATOM 1505 O O . THR A 1 187 ? 5.317 4.235 -5.878 1.00 96.75 187 THR A O 1
ATOM 1508 N N . TYR A 1 188 ? 5.257 3.332 -7.956 1.00 96.19 188 TYR A N 1
ATOM 1509 C CA . TYR A 1 188 ? 6.624 2.819 -8.011 1.00 96.19 188 TYR A CA 1
ATOM 1510 C C . TYR A 1 188 ? 7.253 3.180 -9.345 1.00 96.19 188 TYR A C 1
ATOM 1512 O O . TYR A 1 188 ? 6.651 2.954 -10.397 1.00 96.19 188 TYR A O 1
ATOM 1520 N N . LYS A 1 189 ? 8.491 3.661 -9.289 1.00 95.62 189 LYS A N 1
ATOM 1521 C CA . LYS A 1 189 ? 9.286 3.948 -10.473 1.00 95.62 189 LYS A CA 1
ATOM 1522 C C . LYS A 1 189 ? 9.650 2.673 -11.211 1.00 95.62 189 LYS A C 1
ATOM 1524 O O . LYS A 1 189 ? 10.030 1.669 -10.592 1.00 95.62 189 LYS A O 1
ATOM 1529 N N . LYS A 1 190 ? 9.565 2.728 -12.535 1.00 94.62 190 LYS A N 1
ATOM 1530 C CA . LYS A 1 190 ? 10.161 1.710 -13.403 1.00 94.62 190 LYS A CA 1
ATOM 1531 C C . LYS A 1 190 ? 11.691 1.707 -13.243 1.00 94.62 190 LYS A C 1
ATOM 1533 O O . LYS A 1 190 ? 12.280 2.765 -13.020 1.00 94.62 190 LYS A O 1
ATOM 1538 N N . ARG A 1 191 ? 12.312 0.522 -13.278 1.00 90.12 191 ARG A N 1
ATOM 1539 C CA . ARG A 1 191 ? 13.779 0.371 -13.211 1.00 90.12 191 ARG A CA 1
ATOM 1540 C C . ARG A 1 191 ? 14.467 0.703 -14.527 1.00 90.12 191 ARG A C 1
ATOM 1542 O O . ARG A 1 191 ? 13.849 0.459 -15.588 1.00 90.12 191 ARG A O 1
#

Sequence (191 aa):
MRGRGIPPITSTGSNRNSTPARFDGLAHMSLGRYMSLNKRSEENDDSWSVPKFSKSDFNLKSKQEVAKPKSDKKEQKIKSIVDVLDNYNEDGDLAIIIEFSGFEFSNTTFTKVDCKSDSSSFSIPINYKEKESQLFITTSEGFFKYRIKKSQYNCLYKDDIFIPKLLKEYDSLSMTATLKNNWIIVTYKKR

Secondary structure (DSSP, 8-state):
-----PPPP---------------------------------------------S--------------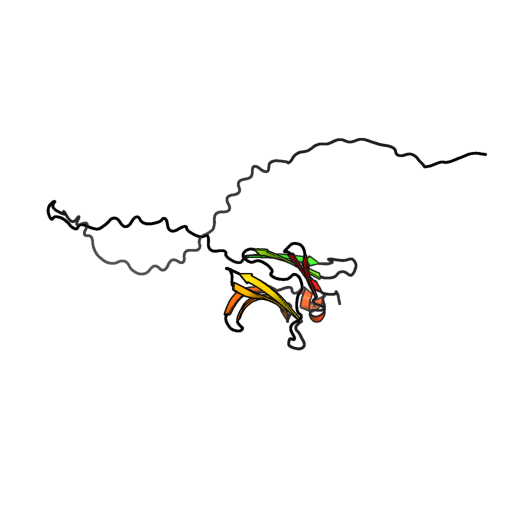---------EEEEEEETT-STT--EEEEEEEESSEES-SPPEEE---TTEEEEEEEEEETTEEEEEEEEEETTEEEEEEEEETTEEEEEEEEE-THHHHTB-GGG-EEEEETTEEEEEE-B-

Radius of gyration: 30.5 Å; chains: 1; bounding box: 71×92×86 Å